Protein AF-A0A1L9Q2R3-F1 (afdb_monomer)

Organism: NCBI:txid1036611

Structure (mmCIF, N/CA/C/O backbone):
data_AF-A0A1L9Q2R3-F1
#
_entry.id   AF-A0A1L9Q2R3-F1
#
loop_
_atom_site.group_PDB
_atom_site.id
_atom_site.type_symbol
_atom_site.label_atom_id
_atom_site.label_alt_id
_atom_site.label_comp_id
_atom_site.label_asym_id
_atom_site.label_entity_id
_atom_site.label_seq_id
_atom_site.pdbx_PDB_ins_code
_atom_site.Cartn_x
_atom_site.Cartn_y
_atom_site.Cartn_z
_atom_site.occupancy
_atom_site.B_iso_or_equiv
_atom_site.auth_seq_id
_atom_site.auth_comp_id
_atom_site.auth_asym_id
_atom_site.auth_atom_id
_atom_site.pdbx_PDB_model_num
ATOM 1 N N . MET A 1 1 ? -11.123 -6.795 18.465 1.00 95.88 1 MET A N 1
ATOM 2 C CA . MET A 1 1 ? -9.908 -6.881 17.638 1.00 95.88 1 MET A CA 1
ATOM 3 C C . MET A 1 1 ? -8.914 -7.812 18.303 1.00 95.88 1 MET A C 1
ATOM 5 O O . MET A 1 1 ? -8.680 -7.661 19.497 1.00 95.88 1 MET A O 1
ATOM 9 N N . THR A 1 2 ? -8.368 -8.765 17.556 1.00 97.75 2 THR A N 1
ATOM 10 C CA . THR A 1 2 ? -7.265 -9.641 17.975 1.00 97.75 2 THR A CA 1
ATOM 11 C C . THR A 1 2 ? -6.257 -9.785 16.834 1.00 97.75 2 THR A C 1
ATOM 13 O O . THR A 1 2 ? -6.562 -9.479 15.685 1.00 97.75 2 THR A O 1
ATOM 16 N N . GLY A 1 3 ? -5.048 -10.250 17.134 1.00 98.06 3 GLY A N 1
ATOM 17 C CA . GLY A 1 3 ? -4.087 -10.613 16.096 1.00 98.06 3 GLY A CA 1
ATOM 18 C C . GLY A 1 3 ? -4.481 -11.915 15.400 1.00 98.06 3 GLY A C 1
ATOM 19 O O . GLY A 1 3 ? -4.927 -11.922 14.253 1.00 98.06 3 GLY A O 1
ATOM 20 N N . PHE A 1 4 ? -4.385 -13.022 16.140 1.00 98.50 4 PHE A N 1
ATOM 21 C CA . PHE A 1 4 ? -4.895 -14.327 15.721 1.00 98.50 4 PHE A CA 1
ATOM 22 C C . PHE A 1 4 ? -6.415 -14.434 15.885 1.00 98.50 4 PHE A C 1
ATOM 24 O O . PHE A 1 4 ? -7.041 -13.654 16.611 1.00 98.50 4 PHE A O 1
ATOM 31 N N . ARG A 1 5 ? -7.007 -15.433 15.222 1.00 97.00 5 ARG A N 1
ATOM 32 C CA . ARG A 1 5 ? -8.389 -15.853 15.481 1.00 97.00 5 ARG A CA 1
ATOM 33 C C . ARG A 1 5 ? -8.556 -16.243 16.950 1.00 97.00 5 ARG A C 1
ATOM 35 O O . ARG A 1 5 ? -7.601 -16.676 17.594 1.00 97.00 5 ARG A O 1
ATOM 42 N N . ARG A 1 6 ? -9.776 -16.113 17.477 1.00 95.44 6 ARG A N 1
ATOM 43 C CA . ARG A 1 6 ? -10.103 -16.514 18.858 1.00 95.44 6 ARG A CA 1
ATOM 44 C C . ARG A 1 6 ? -10.189 -18.028 19.050 1.00 95.44 6 ARG A C 1
ATOM 46 O O . ARG A 1 6 ? -10.348 -18.499 20.174 1.00 95.44 6 ARG A O 1
ATOM 53 N N . ASP A 1 7 ? -10.048 -18.782 17.970 1.00 95.69 7 ASP A N 1
ATOM 54 C CA . ASP A 1 7 ? -10.031 -20.230 17.927 1.00 95.69 7 ASP A CA 1
ATOM 55 C C . ASP A 1 7 ? -8.779 -20.771 17.210 1.00 95.69 7 ASP A C 1
ATOM 57 O O . ASP A 1 7 ? -7.902 -20.045 16.731 1.00 95.69 7 ASP A O 1
ATOM 61 N N . GLY A 1 8 ? -8.670 -22.097 17.176 1.00 95.25 8 GLY A N 1
ATOM 62 C CA . GLY A 1 8 ? -7.574 -22.779 16.504 1.00 95.25 8 GLY A CA 1
ATOM 63 C C . GLY A 1 8 ? -6.232 -22.695 17.236 1.00 95.25 8 GLY A C 1
ATOM 64 O O . GLY A 1 8 ? -6.120 -22.288 18.392 1.00 95.25 8 GLY A O 1
ATOM 65 N N . LYS A 1 9 ? -5.188 -23.148 16.536 1.00 97.06 9 LYS A N 1
ATOM 66 C CA . LYS A 1 9 ? -3.853 -23.419 17.093 1.00 97.06 9 LYS A CA 1
ATOM 67 C C . LYS A 1 9 ? -3.170 -22.196 17.718 1.00 97.06 9 LYS A C 1
ATOM 69 O O . LYS A 1 9 ? -2.394 -22.359 18.652 1.00 97.06 9 LYS A O 1
ATOM 74 N N . TYR A 1 10 ? -3.428 -21.002 17.188 1.00 97.69 10 TYR A N 1
ATOM 75 C CA . TYR A 1 10 ? -2.690 -19.781 17.532 1.00 97.69 10 TYR A CA 1
ATOM 76 C C . TYR A 1 10 ? -3.442 -18.851 18.501 1.00 97.69 10 TYR A C 1
ATOM 78 O O . TYR A 1 10 ? -2.920 -17.794 18.836 1.00 97.69 10 TYR A O 1
ATOM 86 N N . LYS A 1 11 ? -4.644 -19.224 18.966 1.00 97.62 11 LYS A N 1
ATOM 87 C CA . LYS A 1 11 ? -5.562 -18.315 19.683 1.00 97.62 11 LYS A CA 1
ATOM 88 C C . LYS A 1 11 ? -4.995 -17.656 20.946 1.00 97.62 11 LYS A C 1
ATOM 90 O O . LYS A 1 11 ? -5.317 -16.507 21.222 1.00 97.62 11 LYS A O 1
ATOM 95 N N . ASP A 1 12 ? -4.154 -18.375 21.692 1.00 97.62 12 ASP A N 1
ATOM 96 C CA . ASP A 1 12 ? -3.577 -17.904 22.962 1.00 97.62 12 ASP A CA 1
ATOM 97 C C . ASP A 1 12 ? -2.128 -17.410 22.793 1.00 97.62 12 ASP A C 1
ATOM 99 O O . ASP A 1 12 ? -1.447 -17.113 23.773 1.00 97.62 12 ASP A O 1
ATOM 103 N N . MET A 1 13 ? -1.618 -17.360 21.557 1.00 98.12 13 MET A N 1
ATOM 104 C CA . MET A 1 13 ? -0.248 -16.934 21.292 1.00 98.12 13 MET A CA 1
ATOM 105 C C . MET A 1 13 ? -0.147 -15.413 21.196 1.00 98.12 13 MET A C 1
ATOM 107 O O . MET A 1 13 ? -0.960 -14.753 20.551 1.00 98.12 13 MET A O 1
ATOM 111 N N . ALA A 1 14 ? 0.916 -14.867 21.783 1.00 98.12 14 ALA A N 1
ATOM 112 C CA . ALA A 1 14 ? 1.336 -13.501 21.507 1.00 98.12 14 ALA A CA 1
ATOM 113 C C . ALA A 1 14 ? 1.868 -13.375 20.069 1.00 98.12 14 ALA A C 1
ATOM 115 O O . ALA A 1 14 ? 2.364 -14.340 19.480 1.00 98.12 14 ALA A O 1
ATOM 116 N N . GLY A 1 15 ? 1.802 -12.166 19.521 1.00 97.56 15 GLY A N 1
ATOM 117 C CA . GLY A 1 15 ? 2.366 -11.844 18.219 1.00 97.56 15 GLY A CA 1
ATOM 118 C C . GLY A 1 15 ? 2.361 -10.346 17.947 1.00 97.56 15 GLY A C 1
ATOM 119 O O . GLY A 1 15 ? 1.840 -9.545 18.722 1.00 97.56 15 GLY A O 1
ATOM 120 N N . HIS A 1 16 ? 2.929 -9.990 16.808 1.00 98.56 16 HIS A N 1
ATOM 121 C CA . HIS A 1 16 ? 2.809 -8.681 16.180 1.00 98.56 16 HIS A CA 1
ATOM 122 C C . HIS A 1 16 ? 2.400 -8.862 14.720 1.00 98.56 16 HIS A C 1
ATOM 124 O O . HIS A 1 16 ? 2.325 -9.999 14.247 1.00 98.56 16 HIS A O 1
ATOM 130 N N . ASP A 1 17 ? 2.175 -7.749 14.015 1.00 98.50 17 ASP A N 1
ATOM 131 C CA . ASP A 1 17 ? 1.815 -7.693 12.594 1.00 98.50 17 ASP A CA 1
ATOM 132 C C . ASP A 1 17 ? 2.426 -8.836 11.769 1.00 98.50 17 ASP A C 1
ATOM 134 O O . ASP A 1 17 ? 1.700 -9.684 11.243 1.00 98.50 17 ASP A O 1
ATOM 138 N N . ILE A 1 18 ? 3.763 -8.935 11.776 1.00 98.62 18 ILE A N 1
ATOM 139 C CA . ILE A 1 18 ? 4.527 -9.912 10.993 1.00 98.62 18 ILE A CA 1
ATOM 140 C C . ILE A 1 18 ? 4.097 -11.366 11.245 1.00 98.62 18 ILE A C 1
ATOM 142 O O . ILE A 1 18 ? 4.087 -12.177 10.320 1.00 98.62 18 ILE A O 1
ATOM 146 N N . ASN A 1 19 ? 3.709 -11.717 12.476 1.00 98.62 19 ASN A N 1
ATOM 147 C CA . ASN A 1 19 ? 3.248 -13.062 12.820 1.00 98.62 19 ASN A CA 1
ATOM 148 C C . ASN A 1 19 ? 1.843 -13.329 12.267 1.00 98.62 19 ASN A C 1
ATOM 150 O O . ASN A 1 19 ? 1.563 -14.433 11.796 1.00 98.62 19 ASN A O 1
ATOM 154 N N . TYR A 1 20 ? 0.969 -12.326 12.297 1.00 98.56 20 TYR A N 1
ATOM 155 C CA . TYR A 1 20 ? -0.403 -12.444 11.809 1.00 98.56 20 TYR A CA 1
ATOM 156 C C . TYR A 1 20 ? -0.429 -12.541 10.283 1.00 98.56 20 TYR A C 1
ATOM 158 O O . TYR A 1 20 ? -1.059 -13.448 9.733 1.00 98.56 20 TYR A O 1
ATOM 166 N N . ILE A 1 21 ? 0.339 -11.690 9.591 1.00 98.56 21 ILE A N 1
ATOM 167 C CA . ILE A 1 21 ? 0.452 -11.761 8.130 1.00 98.56 21 ILE A CA 1
ATOM 168 C C . ILE A 1 21 ? 1.204 -13.017 7.669 1.00 98.56 21 ILE A C 1
ATOM 170 O O . ILE A 1 21 ? 0.910 -13.530 6.588 1.00 98.56 21 ILE A O 1
ATOM 174 N N . ALA A 1 22 ? 2.096 -13.583 8.492 1.00 98.38 22 ALA A N 1
ATOM 175 C CA . ALA A 1 22 ? 2.687 -14.896 8.232 1.00 98.38 22 ALA A CA 1
ATOM 176 C C . ALA A 1 22 ? 1.629 -16.006 8.243 1.00 98.38 22 ALA A C 1
ATOM 178 O O . ALA A 1 22 ? 1.538 -16.773 7.286 1.00 98.38 22 ALA A O 1
ATOM 179 N N . VAL A 1 23 ? 0.787 -16.065 9.281 1.00 98.12 23 VAL A N 1
ATOM 180 C CA . VAL A 1 23 ? -0.269 -17.089 9.394 1.00 98.12 23 VAL A CA 1
ATOM 181 C C . VAL A 1 23 ? -1.378 -16.898 8.355 1.00 98.12 23 VAL A C 1
ATOM 183 O O . VAL A 1 23 ? -1.961 -17.878 7.900 1.00 98.12 23 VAL A O 1
ATOM 186 N N . SER A 1 24 ? -1.634 -15.666 7.911 1.00 98.06 24 SER A N 1
ATOM 187 C CA . SER A 1 24 ? -2.591 -15.391 6.827 1.00 98.06 24 SER A CA 1
ATOM 188 C C . SER A 1 24 ? -2.142 -15.898 5.444 1.00 98.06 24 SER A C 1
ATOM 190 O O . SER A 1 24 ? -2.952 -15.970 4.517 1.00 98.06 24 SER A O 1
ATOM 192 N N . GLY A 1 25 ? -0.851 -16.223 5.295 1.00 97.19 25 GLY A N 1
ATOM 193 C CA . GLY A 1 25 ? -0.201 -16.563 4.029 1.00 97.19 25 GLY A CA 1
ATOM 194 C C . GLY A 1 25 ? 0.343 -15.356 3.259 1.00 97.19 25 GLY A C 1
ATOM 195 O O . GLY A 1 25 ? 1.194 -15.544 2.391 1.00 97.19 25 GLY A O 1
ATOM 196 N N . VAL A 1 26 ? -0.062 -14.128 3.601 1.00 98.12 26 VAL A N 1
ATOM 197 C CA . VAL A 1 26 ? 0.335 -12.908 2.876 1.00 98.12 26 VAL A CA 1
ATOM 198 C C . VAL A 1 26 ? 1.845 -12.701 2.881 1.00 98.12 26 VAL A C 1
ATOM 200 O O . VAL A 1 26 ? 2.418 -12.431 1.831 1.00 98.12 26 VAL A O 1
ATOM 203 N N . LEU A 1 27 ? 2.516 -12.893 4.024 1.00 98.31 27 LEU A N 1
ATOM 204 C CA . LEU A 1 27 ? 3.960 -12.643 4.114 1.00 98.31 27 LEU A CA 1
ATOM 205 C C . LEU A 1 27 ? 4.757 -13.466 3.092 1.00 98.31 27 LEU A C 1
ATOM 207 O O . LEU A 1 27 ? 5.717 -12.963 2.522 1.00 98.31 27 LEU A O 1
ATOM 211 N N . SER A 1 28 ? 4.341 -14.706 2.809 1.00 96.88 28 SER A N 1
ATOM 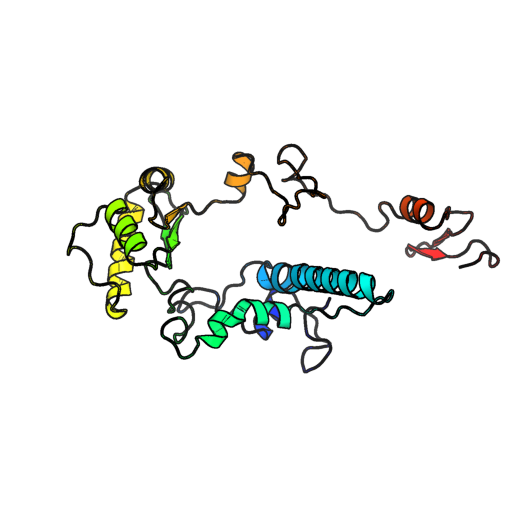212 C CA . SER A 1 28 ? 5.040 -15.576 1.854 1.00 96.88 28 SER A CA 1
ATOM 213 C C . SER A 1 28 ? 5.095 -15.023 0.424 1.00 96.88 28 SER A C 1
ATOM 215 O O . SER A 1 28 ? 5.997 -15.400 -0.329 1.00 96.88 28 SER A O 1
ATOM 217 N N . MET A 1 29 ? 4.180 -14.112 0.077 1.00 96.06 29 MET A N 1
ATOM 218 C CA . MET A 1 29 ? 4.050 -13.498 -1.247 1.00 96.06 29 MET A CA 1
ATOM 219 C C . MET A 1 29 ? 4.901 -12.231 -1.406 1.00 96.06 29 MET A C 1
ATOM 221 O O . MET A 1 29 ? 5.070 -11.757 -2.523 1.00 96.06 29 MET A O 1
ATOM 225 N N . LEU A 1 30 ? 5.435 -11.671 -0.317 1.00 97.31 30 LEU A N 1
ATOM 226 C CA . LEU A 1 30 ? 6.070 -10.352 -0.317 1.00 97.31 30 LEU A CA 1
ATOM 227 C C . LEU A 1 30 ? 7.595 -10.447 -0.321 1.00 97.31 30 LEU A C 1
ATOM 229 O O . LEU A 1 30 ? 8.179 -11.126 0.525 1.00 97.31 30 LEU A O 1
ATOM 233 N N . GLY A 1 31 ? 8.243 -9.738 -1.247 1.00 96.81 31 GLY A N 1
ATOM 234 C CA . GLY A 1 31 ? 9.704 -9.678 -1.392 1.00 96.81 31 GLY A CA 1
ATOM 235 C C . GLY A 1 31 ? 10.203 -10.185 -2.749 1.00 96.81 31 GLY A C 1
ATOM 236 O O . GLY A 1 31 ? 9.432 -10.700 -3.556 1.00 96.81 31 GLY A O 1
ATOM 237 N N . ARG A 1 32 ? 11.509 -10.038 -3.001 1.00 97.38 32 ARG A N 1
ATOM 238 C CA . ARG A 1 32 ? 12.144 -10.439 -4.265 1.00 97.38 32 ARG A CA 1
ATOM 239 C C . ARG A 1 32 ? 12.313 -11.958 -4.373 1.00 97.38 32 ARG A C 1
ATOM 241 O O . ARG A 1 32 ? 12.356 -12.680 -3.371 1.00 97.38 32 ARG A O 1
ATOM 248 N N . ALA A 1 33 ? 12.428 -12.440 -5.610 1.00 96.44 33 ALA A N 1
ATOM 249 C CA . ALA A 1 33 ? 12.762 -13.831 -5.891 1.00 96.44 33 ALA A CA 1
ATOM 250 C C . ALA A 1 33 ? 14.152 -14.173 -5.331 1.00 96.44 33 ALA A C 1
ATOM 252 O O . ALA A 1 33 ? 15.081 -13.376 -5.419 1.00 96.44 33 ALA A O 1
ATOM 253 N N . GLY A 1 34 ? 14.294 -15.360 -4.737 1.00 95.81 34 GLY A N 1
ATOM 254 C CA . GLY A 1 34 ? 15.556 -15.816 -4.136 1.00 95.81 34 GLY A CA 1
ATOM 255 C C . GLY A 1 34 ? 15.898 -15.201 -2.770 1.00 95.81 34 GLY A C 1
ATOM 256 O O . GLY A 1 34 ? 16.784 -15.711 -2.090 1.00 95.81 34 GLY A O 1
ATOM 257 N N . GLU A 1 35 ? 15.177 -14.173 -2.320 1.00 96.81 35 GLU A N 1
ATOM 258 C CA . GLU A 1 35 ? 15.354 -13.565 -0.997 1.00 96.81 35 GLU A CA 1
ATOM 259 C C . GLU A 1 35 ? 14.347 -14.105 0.027 1.00 96.81 35 GLU A C 1
ATOM 261 O O . GLU A 1 35 ? 13.376 -14.778 -0.322 1.00 96.81 35 GLU A O 1
ATOM 266 N N . ARG A 1 36 ? 14.546 -13.809 1.317 1.00 97.44 36 ARG A N 1
ATOM 267 C CA . ARG A 1 36 ? 13.556 -14.116 2.367 1.00 97.44 36 ARG A CA 1
ATOM 268 C C . ARG A 1 36 ? 12.284 -13.260 2.204 1.00 97.44 36 ARG A C 1
ATOM 270 O O . ARG A 1 36 ? 12.381 -12.155 1.674 1.00 97.44 36 ARG A O 1
ATOM 277 N N . PRO A 1 37 ? 11.116 -13.709 2.706 1.00 97.88 37 PRO A N 1
ATOM 278 C CA . PRO A 1 37 ? 9.927 -12.864 2.786 1.00 97.88 37 PRO A CA 1
ATOM 279 C C . PRO A 1 37 ? 10.199 -11.506 3.448 1.00 97.88 37 PRO A C 1
ATOM 281 O O . PRO A 1 37 ? 10.914 -11.438 4.453 1.00 97.88 37 PRO A O 1
ATOM 284 N N . HIS A 1 38 ? 9.618 -10.440 2.900 1.00 96.50 38 HIS A N 1
ATOM 285 C CA . HIS A 1 38 ? 9.811 -9.065 3.355 1.00 96.50 38 HIS A CA 1
ATOM 286 C C . HIS A 1 38 ? 8.525 -8.511 3.979 1.00 96.50 38 HIS A C 1
ATOM 288 O O . HIS A 1 38 ? 7.476 -8.492 3.339 1.00 96.50 38 HIS A O 1
ATOM 294 N N . ALA A 1 39 ? 8.604 -8.056 5.230 1.00 97.00 39 ALA A N 1
ATOM 295 C CA . ALA A 1 39 ? 7.462 -7.471 5.924 1.00 97.00 39 ALA A CA 1
ATOM 296 C C . ALA A 1 39 ? 7.235 -6.014 5.465 1.00 97.00 39 ALA A C 1
ATOM 298 O O . ALA A 1 39 ? 8.178 -5.223 5.514 1.00 97.00 39 ALA A O 1
ATOM 299 N N . PRO A 1 40 ? 6.013 -5.628 5.056 1.00 96.25 40 PRO A N 1
ATOM 300 C CA . PRO A 1 40 ? 5.704 -4.297 4.527 1.00 96.25 40 PRO A CA 1
ATOM 301 C C . PRO A 1 40 ? 5.422 -3.295 5.663 1.00 96.25 40 PRO A C 1
ATOM 303 O O . PRO A 1 40 ? 4.338 -2.712 5.754 1.00 96.25 40 PRO A O 1
ATOM 306 N N . GLY A 1 41 ? 6.379 -3.151 6.585 1.00 97.06 41 GLY A N 1
ATOM 307 C CA . GLY A 1 41 ? 6.127 -2.512 7.877 1.00 97.06 41 GLY A CA 1
ATOM 308 C C . GLY A 1 41 ? 5.005 -3.238 8.625 1.00 97.06 41 GLY A C 1
ATOM 309 O O . GLY A 1 41 ? 4.936 -4.465 8.575 1.00 97.06 41 GLY A O 1
ATOM 310 N N . ASN A 1 42 ? 4.118 -2.483 9.274 1.00 97.75 42 ASN A N 1
ATOM 311 C CA . ASN A 1 42 ? 2.893 -2.999 9.890 1.00 97.75 42 ASN A CA 1
ATOM 312 C C . ASN A 1 42 ? 1.609 -2.555 9.157 1.00 97.75 42 ASN A C 1
ATOM 314 O O . ASN A 1 42 ? 0.534 -2.424 9.740 1.00 97.75 42 ASN A O 1
ATOM 318 N N . ILE A 1 43 ? 1.723 -2.262 7.857 1.00 98.06 43 ILE A N 1
ATOM 319 C CA . ILE A 1 43 ? 0.629 -1.690 7.059 1.00 98.06 43 ILE A CA 1
ATOM 320 C C . ILE A 1 43 ? -0.466 -2.725 6.782 1.00 98.06 43 ILE A C 1
ATOM 322 O O . ILE A 1 43 ? -1.652 -2.393 6.789 1.00 98.06 43 ILE A O 1
ATOM 326 N N . ILE A 1 44 ? -0.089 -3.985 6.551 1.00 98.12 44 ILE A N 1
ATOM 327 C CA . ILE A 1 44 ? -1.047 -5.022 6.158 1.00 98.12 44 ILE A CA 1
ATOM 328 C C . ILE A 1 44 ? -1.800 -5.591 7.356 1.00 98.12 44 ILE A C 1
ATOM 330 O O . ILE A 1 44 ? -3.016 -5.706 7.274 1.00 98.12 44 ILE A O 1
ATOM 334 N N . GLY A 1 45 ? -1.125 -5.969 8.440 1.00 98.19 45 GLY A N 1
ATOM 335 C CA . GLY A 1 45 ? -1.766 -6.615 9.582 1.00 98.19 45 GLY A CA 1
ATOM 336 C C . GLY A 1 45 ? -2.448 -5.605 10.495 1.00 98.19 45 GLY A C 1
ATOM 337 O O . GLY A 1 45 ? -3.670 -5.632 10.621 1.00 98.19 45 GLY A O 1
ATOM 338 N N . ASP A 1 46 ? -1.682 -4.703 11.111 1.00 98.50 46 ASP A N 1
ATOM 339 C CA . ASP A 1 46 ? -2.196 -3.780 12.129 1.00 98.50 46 ASP A CA 1
ATOM 340 C C . ASP A 1 46 ? -3.245 -2.822 11.546 1.00 98.50 46 ASP A C 1
ATOM 342 O O . ASP A 1 46 ? -4.301 -2.606 12.150 1.00 98.50 46 ASP A O 1
ATOM 346 N N . PHE A 1 47 ? -2.987 -2.280 10.350 1.00 98.06 47 PHE A N 1
ATOM 347 C CA . PHE A 1 47 ? -3.844 -1.267 9.735 1.00 98.06 47 PHE A CA 1
ATOM 348 C C . PHE A 1 47 ? -4.872 -1.853 8.760 1.00 98.06 47 PHE A C 1
ATOM 350 O O . PHE A 1 47 ? -6.065 -1.837 9.068 1.00 98.06 47 PHE A O 1
ATOM 357 N N . ALA A 1 48 ? -4.457 -2.364 7.598 1.00 97.94 48 ALA A N 1
ATOM 358 C CA . ALA A 1 48 ? -5.393 -2.735 6.532 1.00 97.94 48 ALA A CA 1
ATOM 359 C C . ALA A 1 48 ? -6.261 -3.957 6.891 1.00 97.94 48 ALA A C 1
ATOM 361 O O . ALA A 1 48 ? -7.482 -3.911 6.772 1.00 97.94 48 ALA A O 1
ATOM 362 N N . GLY A 1 49 ? -5.647 -5.042 7.357 1.00 97.88 49 GLY A N 1
ATOM 363 C CA . GLY A 1 49 ? -6.311 -6.284 7.758 1.00 97.88 49 GLY A CA 1
ATOM 364 C C . GLY A 1 49 ? -6.854 -6.257 9.190 1.00 97.88 49 GLY A C 1
ATOM 365 O O . GLY A 1 49 ? -7.687 -7.082 9.552 1.00 97.88 49 GLY A O 1
ATOM 366 N N . GLY A 1 50 ? -6.404 -5.314 10.013 1.00 98.12 50 GLY A N 1
ATOM 367 C CA . GLY A 1 50 ? -6.808 -5.152 11.405 1.00 98.12 50 GLY A CA 1
ATOM 368 C C . GLY A 1 50 ? -7.737 -3.960 11.579 1.00 98.12 50 GLY A C 1
ATOM 369 O O . GLY A 1 50 ? -8.962 -4.097 11.548 1.00 98.12 50 GLY A O 1
ATOM 370 N N . GLY A 1 51 ? -7.154 -2.783 11.800 1.00 97.88 51 GLY A N 1
ATOM 371 C CA . GLY A 1 51 ? -7.868 -1.545 12.114 1.00 97.88 51 GLY A CA 1
ATOM 372 C C . GLY A 1 51 ? -9.004 -1.215 11.142 1.00 97.88 51 GLY A C 1
ATOM 373 O O . GLY A 1 51 ? -10.133 -0.997 11.586 1.00 97.88 51 GLY A O 1
ATOM 374 N N . ALA A 1 52 ? -8.745 -1.246 9.832 1.00 97.56 52 ALA A N 1
ATOM 375 C CA . ALA A 1 52 ? -9.745 -0.930 8.811 1.00 97.56 52 ALA A CA 1
ATOM 376 C C . ALA A 1 52 ? -10.881 -1.967 8.761 1.00 97.56 52 ALA A C 1
ATOM 378 O O . ALA A 1 52 ? -12.050 -1.592 8.668 1.00 97.56 52 ALA A O 1
ATOM 379 N N . VAL A 1 53 ? -10.572 -3.259 8.922 1.00 97.81 53 VAL A N 1
ATOM 380 C CA . VAL A 1 53 ? -11.587 -4.326 9.013 1.00 97.81 53 VAL A CA 1
ATOM 381 C C . VAL A 1 53 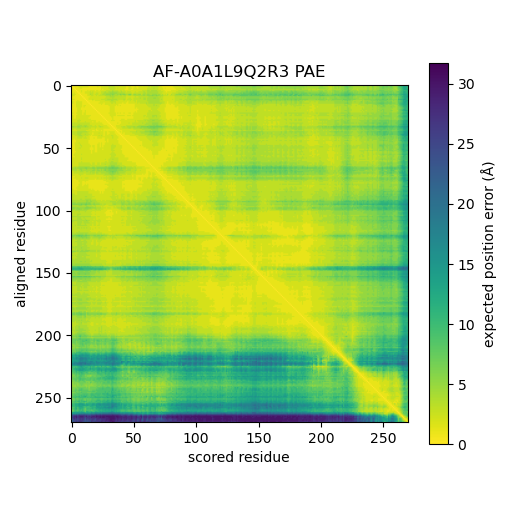? -12.440 -4.175 10.278 1.00 97.81 53 VAL A C 1
ATOM 383 O O . VAL A 1 53 ? -13.660 -4.327 10.224 1.00 97.81 53 VAL A O 1
ATOM 386 N N . CYS A 1 54 ? -11.834 -3.815 11.416 1.00 98.31 54 CYS A N 1
ATOM 387 C CA . CYS A 1 54 ? -12.573 -3.503 12.646 1.00 98.31 54 CYS A CA 1
ATOM 388 C C . CYS A 1 54 ? -13.533 -2.337 12.437 1.00 98.31 54 CYS A C 1
ATOM 390 O O . CYS A 1 54 ? -14.703 -2.414 12.807 1.00 98.31 54 CYS A O 1
ATOM 392 N N . PHE A 1 55 ? -13.020 -1.259 11.840 1.00 97.25 55 PHE A N 1
ATOM 393 C CA . PHE A 1 55 ? -13.783 -0.060 11.540 1.00 97.25 55 PHE A CA 1
ATOM 394 C C . PHE A 1 55 ? -14.975 -0.388 10.638 1.00 97.25 55 PHE A C 1
ATOM 396 O O . PHE A 1 55 ? -16.105 -0.045 10.980 1.00 97.25 55 PHE A O 1
ATOM 403 N N . GLN A 1 56 ? -14.760 -1.150 9.563 1.00 97.56 56 GLN A N 1
ATOM 404 C CA . GLN A 1 56 ? -15.835 -1.642 8.704 1.00 97.56 56 GLN A CA 1
ATOM 405 C C . GLN A 1 56 ? -16.868 -2.460 9.496 1.00 97.56 56 GLN A C 1
ATOM 407 O O . GLN A 1 56 ? -18.068 -2.227 9.361 1.00 97.56 56 GLN A O 1
ATOM 412 N N . GLY A 1 57 ? -16.431 -3.374 10.367 1.00 98.12 57 GLY A N 1
ATOM 413 C CA . GLY A 1 57 ? -17.328 -4.147 11.228 1.00 98.12 57 GLY A CA 1
ATOM 414 C C . GLY A 1 57 ? -18.169 -3.275 12.171 1.00 98.12 57 GLY A C 1
ATOM 415 O O . GLY A 1 57 ? -19.363 -3.527 12.346 1.00 98.12 57 GLY A O 1
ATOM 416 N N . ILE A 1 58 ? -17.583 -2.211 12.730 1.00 98.44 58 ILE A N 1
ATOM 417 C CA . ILE A 1 58 ? -18.296 -1.224 13.555 1.00 98.44 58 ILE A CA 1
ATOM 418 C C . ILE A 1 58 ? -19.343 -0.480 12.721 1.00 98.44 58 ILE A C 1
ATOM 420 O O . ILE A 1 58 ? -20.486 -0.370 13.162 1.00 98.44 58 ILE A O 1
ATOM 424 N N . LEU A 1 59 ? -19.003 -0.020 11.512 1.00 97.19 59 LEU A N 1
ATOM 425 C CA . LEU A 1 59 ? -19.965 0.630 10.613 1.00 97.19 59 LEU A CA 1
ATOM 426 C C . LEU A 1 59 ? -21.148 -0.291 10.285 1.00 97.19 59 LEU A C 1
ATOM 428 O O . LEU A 1 59 ? -22.302 0.128 10.376 1.00 97.19 59 LEU A O 1
ATOM 432 N N . LEU A 1 60 ? -20.878 -1.563 9.977 1.00 98.12 60 LEU A N 1
ATOM 433 C CA . LEU A 1 60 ? -21.918 -2.564 9.722 1.00 98.12 60 LEU A CA 1
ATOM 434 C C . LEU A 1 60 ? -22.803 -2.799 10.957 1.00 98.12 60 LEU A C 1
ATOM 436 O O . LEU A 1 60 ? -24.024 -2.914 10.835 1.00 98.12 60 LEU A O 1
ATOM 440 N N . ALA A 1 61 ? -22.221 -2.824 12.159 1.00 98.50 61 ALA A N 1
ATOM 441 C CA . ALA A 1 61 ? -22.980 -2.937 13.401 1.00 98.50 61 ALA A CA 1
ATOM 442 C C . ALA A 1 61 ? -23.845 -1.700 13.682 1.00 98.50 61 ALA A C 1
ATOM 444 O O . ALA A 1 61 ? -24.982 -1.847 14.128 1.00 98.50 61 ALA A O 1
ATOM 445 N N . LEU A 1 62 ? -23.354 -0.495 13.382 1.00 98.31 62 LEU A N 1
ATOM 446 C CA . LEU A 1 62 ? -24.134 0.740 13.493 1.00 98.31 62 LEU A CA 1
ATOM 447 C C . LEU A 1 62 ? -25.308 0.759 12.506 1.00 98.31 62 LEU A C 1
ATOM 449 O O . LEU A 1 62 ? -26.417 1.124 12.898 1.00 98.31 62 LEU A O 1
ATOM 453 N N . LEU A 1 63 ? -25.093 0.305 11.268 1.00 98.06 63 LEU A N 1
ATOM 454 C CA . LEU A 1 63 ? -26.152 0.171 10.267 1.00 98.06 63 LEU A CA 1
ATOM 455 C C . LEU A 1 63 ? -27.211 -0.857 10.696 1.00 98.06 63 LEU A C 1
ATOM 457 O O . LEU A 1 63 ? -28.407 -0.586 10.624 1.00 98.06 63 LEU A O 1
ATOM 461 N N . SER A 1 64 ? -26.785 -2.015 11.208 1.00 98.38 64 SER A N 1
ATOM 462 C CA . SER A 1 64 ? -27.696 -3.020 11.773 1.00 98.38 64 SER A CA 1
ATOM 463 C C . SER A 1 64 ? -28.502 -2.457 12.950 1.00 98.38 64 SER A C 1
ATOM 465 O O . SER A 1 64 ? -29.722 -2.635 13.028 1.00 98.38 64 SER A O 1
ATOM 467 N N . ARG A 1 65 ? -27.849 -1.704 13.843 1.00 98.50 65 ARG A N 1
ATOM 468 C CA . ARG A 1 65 ? -28.495 -1.054 14.990 1.00 98.50 65 ARG A CA 1
ATOM 469 C C . ARG A 1 65 ? -29.564 -0.049 14.566 1.00 98.50 65 ARG A C 1
ATOM 471 O O . ARG A 1 65 ? -30.562 0.062 15.267 1.00 98.50 65 ARG A O 1
ATOM 478 N N . ALA A 1 66 ? -29.394 0.654 13.443 1.00 98.00 66 ALA A N 1
ATOM 479 C CA . ALA A 1 66 ? -30.391 1.612 12.953 1.00 98.00 66 ALA A CA 1
ATOM 480 C C . ALA A 1 66 ? -31.758 0.958 12.678 1.00 98.00 66 ALA A C 1
ATOM 482 O O . ALA A 1 66 ? -32.789 1.590 12.879 1.00 98.00 66 ALA A O 1
ATOM 483 N N . ASN A 1 67 ? -31.764 -0.321 12.291 1.00 97.25 67 ASN A N 1
ATOM 484 C CA . ASN A 1 67 ? -32.990 -1.083 12.045 1.00 97.25 67 ASN A CA 1
ATOM 485 C C . ASN A 1 67 ? -33.449 -1.885 13.270 1.00 97.25 67 ASN A C 1
ATOM 487 O O . ASN A 1 67 ? -34.642 -2.039 13.509 1.00 97.25 67 ASN A O 1
ATOM 491 N N . THR A 1 68 ? -32.506 -2.433 14.038 1.00 98.12 68 THR A N 1
ATOM 492 C CA . THR A 1 68 ? -32.811 -3.393 15.114 1.00 98.12 68 THR A CA 1
ATOM 493 C C . THR A 1 68 ? -32.892 -2.765 16.505 1.00 98.12 68 THR A C 1
ATOM 495 O O . THR A 1 68 ? -33.405 -3.392 17.432 1.00 98.12 68 THR A O 1
ATOM 498 N N . GLY A 1 69 ? -32.330 -1.568 16.691 1.00 98.06 69 GLY A N 1
ATOM 499 C CA . GLY A 1 69 ? -32.151 -0.923 17.993 1.00 98.06 69 GLY A CA 1
ATOM 500 C C . GLY A 1 69 ? -31.125 -1.602 18.910 1.00 98.06 69 GLY A C 1
ATOM 501 O O . GLY A 1 69 ? -30.953 -1.168 20.047 1.00 98.06 69 GLY A O 1
ATOM 502 N N . ARG A 1 70 ? -30.435 -2.661 18.459 1.00 98.25 70 ARG A N 1
ATOM 503 C CA . ARG A 1 70 ? -29.519 -3.462 19.289 1.00 98.25 70 ARG A CA 1
ATOM 504 C C . ARG A 1 70 ? -28.084 -3.397 18.777 1.00 98.25 70 ARG A C 1
ATOM 506 O O . ARG A 1 70 ? -27.838 -3.351 17.576 1.00 98.25 70 ARG A O 1
ATOM 513 N N . GLY A 1 71 ? -27.135 -3.390 19.711 1.00 97.56 71 GLY A N 1
ATOM 514 C CA . GLY A 1 71 ? -25.722 -3.607 19.403 1.00 97.56 71 GLY A CA 1
ATOM 515 C C . GLY A 1 71 ? -25.407 -5.088 19.174 1.00 97.56 71 GLY A C 1
ATOM 516 O O . GLY A 1 71 ? -26.241 -5.959 19.418 1.00 97.56 71 GLY A O 1
ATOM 517 N N . GLN A 1 72 ? -24.178 -5.366 18.743 1.00 97.88 72 GLN A N 1
ATOM 518 C CA . GLN A 1 72 ? -23.645 -6.720 18.586 1.00 97.88 72 GLN A CA 1
ATOM 519 C C . GLN A 1 72 ? -22.129 -6.733 18.803 1.00 97.88 72 GLN A C 1
ATOM 521 O O . GLN A 1 72 ? -21.482 -5.684 18.783 1.00 97.88 72 GLN A O 1
ATOM 526 N N . VAL A 1 73 ? -21.562 -7.923 19.006 1.00 97.75 73 VAL A N 1
ATOM 527 C CA . VAL A 1 73 ? -20.109 -8.102 19.100 1.00 97.75 73 VAL A CA 1
ATOM 528 C C . VAL A 1 73 ? -19.511 -8.067 17.695 1.00 97.75 73 VAL A C 1
ATOM 530 O O . VAL A 1 73 ? -19.892 -8.860 16.839 1.00 97.75 73 VAL A O 1
ATOM 533 N N . VAL A 1 74 ? -18.557 -7.163 17.470 1.00 97.75 74 VAL A N 1
ATOM 534 C CA . VAL A 1 74 ? -17.743 -7.130 16.249 1.00 97.75 74 VAL A CA 1
ATOM 535 C C . VAL A 1 74 ? -16.470 -7.930 16.497 1.00 97.75 74 VAL A C 1
ATOM 537 O O . VAL A 1 74 ? -15.573 -7.492 17.225 1.00 97.75 74 VAL A O 1
ATOM 540 N N . GLU A 1 75 ? -16.391 -9.112 15.894 1.00 96.38 75 GLU A N 1
ATOM 541 C CA . GLU A 1 75 ? -15.179 -9.924 15.896 1.00 96.38 75 GLU A CA 1
ATOM 542 C C . GLU A 1 75 ? -14.387 -9.687 14.610 1.00 96.38 75 GLU A C 1
ATOM 544 O O . GLU A 1 75 ? -14.816 -10.038 13.517 1.00 96.38 75 GLU A O 1
ATOM 549 N N . ALA A 1 76 ? -13.220 -9.067 14.757 1.00 97.56 76 ALA A N 1
ATOM 550 C CA . ALA A 1 76 ? -12.265 -8.835 13.683 1.00 97.56 76 ALA A CA 1
ATOM 551 C C . ALA A 1 76 ? -10.879 -9.267 14.164 1.00 97.56 76 ALA A C 1
ATOM 553 O O . ALA A 1 76 ? -10.523 -9.011 15.325 1.00 97.56 76 ALA A O 1
ATOM 554 N N . ASN A 1 77 ? -10.123 -9.914 13.275 1.00 98.31 77 ASN A N 1
ATOM 555 C CA . ASN A 1 77 ? -8.762 -10.356 13.535 1.00 98.31 77 ASN A CA 1
ATOM 556 C C . ASN A 1 77 ? -7.840 -10.102 12.335 1.00 98.31 77 ASN A C 1
ATOM 558 O O . ASN A 1 77 ? -8.277 -10.155 11.184 1.00 98.31 77 ASN A O 1
ATOM 562 N N . MET A 1 78 ? -6.563 -9.844 12.621 1.00 98.62 78 MET A N 1
ATOM 563 C CA . MET A 1 78 ? -5.577 -9.445 11.611 1.00 98.62 78 MET A CA 1
ATOM 564 C C . MET A 1 78 ? -5.239 -10.576 10.632 1.00 98.62 78 MET A C 1
ATOM 566 O O . MET A 1 78 ? -4.922 -10.296 9.478 1.00 98.62 78 MET A O 1
ATOM 570 N N . VAL A 1 79 ? -5.336 -11.847 11.048 1.00 98.56 79 VAL A N 1
ATOM 571 C CA . VAL A 1 79 ? -5.112 -13.001 10.156 1.00 98.56 79 VAL A CA 1
ATOM 572 C C . VAL A 1 79 ? -6.154 -13.050 9.042 1.00 98.56 79 VAL A C 1
ATOM 574 O O . VAL A 1 79 ? -5.786 -13.121 7.871 1.00 98.56 79 VAL A O 1
ATOM 577 N N . ASP A 1 80 ? -7.441 -13.003 9.385 1.00 98.12 80 ASP A N 1
ATOM 578 C CA . ASP A 1 80 ? -8.529 -13.114 8.411 1.00 98.12 80 ASP A CA 1
ATOM 579 C C . ASP A 1 80 ? -8.657 -11.873 7.546 1.00 98.12 80 ASP A C 1
ATOM 581 O O . ASP A 1 80 ? -8.838 -11.996 6.335 1.00 98.12 80 ASP A O 1
ATOM 585 N N . GLY A 1 81 ? -8.500 -10.687 8.135 1.00 98.31 81 GLY A N 1
ATOM 586 C CA . GLY A 1 81 ? -8.501 -9.458 7.354 1.00 98.31 81 GLY A CA 1
ATOM 587 C C . GLY A 1 81 ? -7.351 -9.416 6.350 1.00 98.31 81 GLY A C 1
ATOM 588 O O . GLY A 1 81 ? -7.573 -9.116 5.181 1.00 98.31 81 GLY A O 1
ATOM 589 N N . SER A 1 82 ? -6.140 -9.820 6.749 1.00 98.50 82 SER A N 1
ATOM 590 C CA . SER A 1 82 ? -5.004 -9.907 5.816 1.00 98.50 82 SER A CA 1
ATOM 591 C C . SER A 1 82 ? -5.219 -10.988 4.752 1.00 98.50 82 SER A C 1
ATOM 593 O O . SER A 1 82 ? -4.962 -10.764 3.571 1.00 98.50 82 SER A O 1
ATOM 595 N N . ALA A 1 83 ? -5.743 -12.154 5.142 1.00 98.12 83 ALA A N 1
ATOM 596 C CA . ALA A 1 83 ? -6.070 -13.235 4.215 1.00 98.12 83 ALA A CA 1
ATOM 597 C C . ALA A 1 83 ? -7.113 -12.810 3.168 1.00 98.12 83 ALA A C 1
ATOM 599 O O . ALA A 1 83 ? -7.004 -13.211 2.008 1.00 98.12 83 ALA A O 1
ATOM 600 N N . TYR A 1 84 ? -8.095 -12.000 3.569 1.00 98.06 84 TYR A N 1
ATOM 601 C CA . TYR A 1 84 ? -9.092 -11.415 2.678 1.00 98.06 84 TYR A CA 1
ATOM 602 C C . TYR A 1 84 ? -8.458 -10.456 1.660 1.00 98.06 84 TYR A C 1
ATOM 604 O O . TYR A 1 84 ? -8.755 -10.557 0.471 1.00 98.06 84 TYR A O 1
ATOM 612 N N . LEU A 1 85 ? -7.525 -9.594 2.081 1.00 97.56 85 LEU A N 1
ATOM 613 C CA . LEU A 1 85 ? -6.813 -8.685 1.168 1.00 97.56 85 LEU A CA 1
ATOM 614 C C . LEU A 1 85 ? -6.020 -9.433 0.081 1.00 97.56 85 LEU A C 1
ATOM 616 O O . LEU A 1 85 ? -5.874 -8.932 -1.031 1.00 97.56 85 LEU A O 1
ATOM 620 N N . ALA A 1 86 ? -5.562 -10.657 0.362 1.00 96.94 86 ALA A N 1
ATOM 621 C CA . ALA A 1 86 ? -4.884 -11.520 -0.607 1.00 96.94 86 ALA A CA 1
ATOM 622 C C . ALA A 1 86 ? -5.813 -12.490 -1.361 1.00 96.94 86 ALA A C 1
ATOM 624 O O . ALA A 1 86 ? -5.337 -13.469 -1.945 1.00 96.94 86 ALA A O 1
ATOM 625 N N . ALA A 1 87 ? -7.127 -12.237 -1.392 1.00 97.38 87 ALA A N 1
ATOM 626 C CA . ALA A 1 87 ? -8.070 -13.079 -2.125 1.00 97.38 87 ALA A CA 1
ATOM 627 C C . ALA A 1 87 ? -7.736 -13.168 -3.624 1.00 97.38 87 ALA A C 1
ATOM 629 O O . ALA A 1 87 ? -7.747 -14.265 -4.175 1.00 97.38 87 ALA A O 1
ATOM 630 N N . MET A 1 88 ? -7.386 -12.053 -4.279 1.00 96.50 88 MET A N 1
ATOM 631 C CA . MET A 1 88 ? -7.073 -12.066 -5.714 1.00 96.50 88 MET A CA 1
ATOM 632 C C . MET A 1 88 ? -5.834 -12.930 -6.028 1.00 96.50 88 MET A C 1
ATOM 634 O O . MET A 1 88 ? -5.991 -13.868 -6.811 1.00 96.50 88 MET A O 1
ATOM 638 N N . PRO A 1 89 ? -4.657 -12.735 -5.394 1.00 95.25 89 PRO A N 1
ATOM 639 C CA . PRO A 1 89 ? -3.522 -13.650 -5.551 1.00 95.25 89 PRO A CA 1
ATOM 640 C C . PRO A 1 89 ? -3.884 -15.115 -5.293 1.00 95.25 89 PRO A C 1
ATOM 642 O O . PRO A 1 89 ? -3.571 -15.987 -6.098 1.00 95.25 89 PRO A O 1
ATOM 645 N N . ARG A 1 90 ? -4.615 -15.386 -4.202 1.00 95.25 90 ARG A N 1
ATOM 646 C CA . ARG A 1 90 ? -5.026 -16.743 -3.814 1.00 95.25 90 ARG A CA 1
ATOM 647 C C . ARG A 1 90 ? -5.882 -17.428 -4.880 1.00 95.25 90 ARG A C 1
ATOM 649 O O . ARG A 1 90 ? -5.697 -18.612 -5.132 1.00 95.25 90 ARG A O 1
ATOM 656 N N . LEU A 1 91 ? -6.818 -16.703 -5.488 1.00 96.50 91 LEU A N 1
ATOM 657 C CA . LEU A 1 91 ? -7.692 -17.239 -6.535 1.00 96.50 91 LEU A CA 1
ATOM 658 C C . LEU A 1 91 ? -6.969 -17.428 -7.879 1.00 96.50 91 LEU A C 1
ATOM 660 O O . LEU A 1 91 ? -7.495 -18.103 -8.756 1.00 96.50 91 LEU A O 1
ATOM 664 N N . ASN A 1 92 ? -5.767 -16.867 -8.035 1.00 96.75 92 ASN A N 1
ATOM 665 C CA . ASN A 1 92 ? -4.996 -16.886 -9.277 1.00 96.75 92 ASN A CA 1
ATOM 666 C C . ASN A 1 92 ? -3.745 -17.777 -9.222 1.00 96.75 92 ASN A C 1
ATOM 668 O O . ASN A 1 92 ? -2.942 -17.735 -10.156 1.00 96.75 92 ASN A O 1
ATOM 672 N N . LEU A 1 93 ? -3.600 -18.612 -8.185 1.00 94.50 93 LEU A N 1
ATOM 673 C CA . LEU A 1 93 ? -2.462 -19.531 -8.012 1.00 94.50 93 LEU A CA 1
ATOM 674 C C . LEU A 1 93 ? -2.312 -20.561 -9.146 1.00 94.50 93 LEU A C 1
ATOM 676 O O . LEU A 1 93 ? -1.227 -21.082 -9.351 1.00 94.50 93 LEU A O 1
ATOM 680 N N . GLU A 1 94 ? -3.368 -20.817 -9.917 1.00 94.44 94 GLU A N 1
ATOM 681 C CA . GLU A 1 94 ? -3.343 -21.735 -11.069 1.00 94.44 94 GLU A CA 1
ATOM 682 C C . GLU A 1 94 ? -3.346 -20.990 -12.417 1.00 94.44 94 GLU A C 1
ATOM 684 O O . GLU A 1 94 ? -3.618 -21.566 -13.469 1.00 94.44 94 GLU A O 1
ATOM 689 N N . THR A 1 95 ? -3.076 -19.683 -12.404 1.00 94.31 95 THR A N 1
ATOM 690 C CA . THR A 1 95 ? -3.078 -18.837 -13.605 1.00 94.31 95 THR A CA 1
ATOM 691 C C . THR A 1 95 ? -1.723 -18.154 -13.793 1.00 94.31 95 THR A C 1
ATOM 693 O O . THR A 1 95 ? -1.039 -17.882 -12.803 1.00 94.31 95 THR A O 1
ATOM 696 N N . PRO A 1 96 ? -1.350 -17.752 -15.024 1.00 87.19 96 PRO A N 1
ATOM 697 C CA . PRO A 1 96 ? -0.108 -17.012 -15.262 1.00 87.19 96 PRO A CA 1
ATOM 698 C C . PRO A 1 96 ? 0.049 -15.721 -14.439 1.00 87.19 96 PRO A C 1
ATOM 700 O O . PRO A 1 96 ? 1.166 -15.220 -14.316 1.00 87.19 96 PRO A O 1
ATOM 703 N N . LEU A 1 97 ? -1.045 -15.192 -13.875 1.00 91.81 97 LEU A N 1
ATOM 704 C CA . LEU A 1 97 ? -1.048 -14.011 -13.016 1.00 91.81 97 LEU A CA 1
ATOM 705 C C . LEU A 1 97 ? -0.326 -14.256 -11.681 1.00 91.81 97 LEU A C 1
ATOM 707 O O . LEU A 1 97 ? 0.368 -13.348 -11.224 1.00 91.81 97 LEU A O 1
ATOM 711 N N . TRP A 1 98 ? -0.464 -15.448 -11.077 1.00 95.44 98 TRP A N 1
ATOM 712 C CA . TRP A 1 98 ? 0.087 -15.747 -9.743 1.00 95.44 98 TRP A CA 1
ATOM 713 C C . TRP A 1 98 ? 0.534 -17.206 -9.501 1.00 95.44 98 TRP A C 1
ATOM 715 O O . TRP A 1 98 ? 0.651 -17.632 -8.355 1.00 95.44 98 TRP A O 1
ATOM 725 N N . SER A 1 99 ? 0.790 -17.995 -10.548 1.00 93.94 99 SER A N 1
ATOM 726 C CA . SER A 1 99 ? 1.186 -19.410 -10.413 1.00 93.94 99 SER A CA 1
ATOM 727 C C . SER A 1 99 ? 2.670 -19.666 -10.140 1.00 93.94 99 SER A C 1
ATOM 729 O O . SER A 1 99 ? 3.092 -20.813 -9.999 1.00 93.94 99 SER A O 1
ATOM 731 N N . GLY A 1 100 ? 3.495 -18.622 -10.134 1.00 94.06 100 GLY A N 1
ATOM 732 C CA . GLY A 1 100 ? 4.930 -18.711 -9.899 1.00 94.06 100 GLY A CA 1
ATOM 733 C C . GLY A 1 100 ? 5.310 -18.529 -8.426 1.00 94.06 100 GLY A C 1
ATOM 734 O O . GLY A 1 100 ? 4.531 -18.007 -7.623 1.00 94.06 100 GLY A O 1
ATOM 735 N N . PRO A 1 101 ? 6.543 -18.906 -8.046 1.00 95.06 101 PRO A N 1
ATOM 736 C CA . PRO A 1 101 ? 7.090 -18.554 -6.740 1.00 95.06 101 PRO A CA 1
ATOM 737 C C . PRO A 1 101 ? 7.155 -17.029 -6.545 1.00 95.06 101 PRO A C 1
ATOM 739 O O . PRO A 1 101 ? 7.139 -16.261 -7.508 1.00 95.06 101 PRO A O 1
ATOM 742 N N . ARG A 1 102 ? 7.273 -16.587 -5.287 1.00 96.69 102 ARG A N 1
ATOM 743 C CA . ARG A 1 102 ? 7.414 -15.167 -4.920 1.00 96.69 102 ARG A CA 1
ATOM 744 C C . ARG A 1 102 ? 8.443 -14.440 -5.796 1.00 96.69 102 ARG A C 1
ATOM 746 O O . ARG A 1 102 ? 9.562 -14.923 -5.971 1.00 96.69 102 ARG A O 1
ATOM 753 N N . GLY A 1 103 ? 8.073 -13.252 -6.259 1.00 96.81 103 GLY A N 1
ATOM 754 C CA . GLY A 1 103 ? 8.910 -12.349 -7.044 1.00 96.81 103 GLY A CA 1
ATOM 755 C C . GLY A 1 103 ? 9.064 -12.765 -8.506 1.00 96.81 103 GLY A C 1
ATOM 756 O O . GLY A 1 103 ? 9.979 -12.291 -9.174 1.00 96.81 103 GLY A O 1
ATOM 757 N N . THR A 1 104 ? 8.229 -13.686 -8.995 1.00 96.25 104 THR A N 1
ATOM 758 C CA . THR A 1 104 ? 8.260 -14.157 -10.391 1.00 96.25 104 THR A CA 1
ATOM 759 C C . THR A 1 104 ? 6.932 -13.961 -11.116 1.00 96.25 104 THR A C 1
ATOM 761 O O . THR A 1 104 ? 6.830 -14.262 -12.305 1.00 96.25 104 THR A O 1
ATOM 764 N N . ASN A 1 105 ? 5.921 -13.432 -10.430 1.00 96.62 105 ASN A N 1
ATOM 765 C CA . ASN A 1 105 ? 4.564 -13.254 -10.921 1.00 96.62 105 ASN A CA 1
ATOM 766 C C . ASN A 1 105 ? 4.369 -11.887 -11.582 1.00 96.62 105 ASN A C 1
ATOM 768 O O . ASN A 1 105 ? 5.257 -11.033 -11.626 1.00 96.62 105 ASN A O 1
ATOM 772 N N . MET A 1 106 ? 3.178 -11.683 -12.138 1.00 96.19 106 MET A N 1
ATOM 773 C CA . MET A 1 106 ? 2.866 -10.478 -12.902 1.00 96.19 106 MET A CA 1
ATOM 774 C C . MET A 1 106 ? 2.849 -9.209 -12.035 1.00 96.19 106 MET A C 1
ATOM 776 O O . MET A 1 106 ? 3.180 -8.142 -12.540 1.00 96.19 106 MET A O 1
ATOM 780 N N . LEU A 1 107 ? 2.487 -9.327 -10.751 1.00 96.12 107 LEU A N 1
ATOM 781 C CA . LEU A 1 107 ? 2.202 -8.196 -9.855 1.00 96.12 107 LEU A CA 1
ATOM 782 C C . LEU A 1 107 ? 3.012 -8.215 -8.542 1.00 96.12 107 LEU A C 1
ATOM 784 O O . LEU A 1 107 ? 2.685 -7.491 -7.607 1.00 96.12 107 LEU A O 1
ATOM 788 N N . ASP A 1 108 ? 4.056 -9.043 -8.445 1.00 96.25 108 ASP A N 1
ATOM 789 C CA . ASP A 1 108 ? 4.921 -9.149 -7.254 1.00 96.25 108 ASP A CA 1
ATOM 790 C C . ASP A 1 108 ? 6.383 -8.741 -7.527 1.00 96.25 108 ASP A C 1
ATOM 792 O O . ASP A 1 108 ? 7.292 -9.081 -6.768 1.00 96.25 108 ASP A O 1
ATOM 796 N N . GLY A 1 109 ? 6.610 -8.014 -8.626 1.00 95.81 109 GLY A N 1
ATOM 797 C CA . GLY A 1 109 ? 7.933 -7.590 -9.087 1.00 95.81 109 GLY A CA 1
ATOM 798 C C . GLY A 1 109 ? 8.604 -8.557 -10.065 1.00 95.81 109 GLY A C 1
ATOM 799 O O . GLY A 1 109 ? 9.713 -8.282 -10.517 1.00 95.81 109 GLY A O 1
ATOM 800 N N . GLY A 1 110 ? 7.961 -9.671 -10.437 1.00 96.44 110 GLY A N 1
ATOM 801 C CA . GLY A 1 110 ? 8.467 -10.555 -11.492 1.00 96.44 110 GLY A CA 1
ATOM 802 C C . GLY A 1 110 ? 8.430 -9.922 -12.887 1.00 96.44 110 GLY A C 1
ATOM 803 O O . GLY A 1 110 ? 9.373 -10.077 -13.669 1.00 96.44 110 GLY A O 1
ATOM 804 N N . SER A 1 111 ? 7.381 -9.153 -13.182 1.00 97.62 111 SER A N 1
ATOM 805 C CA . SER A 1 111 ? 7.209 -8.453 -14.458 1.00 97.62 111 SER A CA 1
ATOM 806 C C . SER A 1 111 ? 8.119 -7.231 -14.610 1.00 97.62 111 SER A C 1
ATOM 808 O O . SER A 1 111 ? 8.082 -6.348 -13.756 1.00 97.62 111 SER A O 1
ATOM 810 N N . PRO A 1 112 ? 8.842 -7.068 -15.734 1.00 98.38 112 PRO A N 1
ATOM 811 C CA . PRO A 1 112 ? 9.616 -5.853 -15.998 1.00 98.38 112 PRO A CA 1
ATOM 812 C C . PRO A 1 112 ? 8.761 -4.587 -16.140 1.00 98.38 112 PRO A C 1
ATOM 814 O O . PRO A 1 112 ? 9.264 -3.481 -15.992 1.00 98.38 112 PRO A O 1
ATOM 817 N N . PHE A 1 113 ? 7.478 -4.722 -16.458 1.00 98.38 113 PHE A N 1
ATOM 818 C CA . PHE A 1 113 ? 6.549 -3.600 -16.631 1.00 98.38 113 PHE A CA 1
ATOM 819 C C . PHE A 1 113 ? 5.545 -3.493 -15.471 1.00 98.38 113 PHE A C 1
ATOM 821 O O . PHE A 1 113 ? 4.516 -2.837 -15.604 1.00 98.38 113 PHE A O 1
ATOM 828 N N . TYR A 1 114 ? 5.860 -4.128 -14.339 1.00 98.50 114 TYR A N 1
ATOM 829 C CA . TYR A 1 114 ? 5.219 -3.921 -13.041 1.00 98.50 114 TYR A CA 1
ATOM 830 C C . TYR A 1 114 ? 6.288 -4.018 -11.938 1.00 98.50 114 TYR A C 1
ATOM 832 O O . TYR A 1 114 ? 6.420 -5.041 -11.264 1.00 98.50 114 TYR A O 1
ATOM 840 N N . ASP A 1 115 ? 7.138 -2.994 -11.836 1.00 98.62 115 ASP A N 1
ATOM 841 C CA . ASP A 1 115 ? 8.274 -2.971 -10.908 1.00 98.62 115 ASP A CA 1
ATOM 842 C C . ASP A 1 115 ? 8.820 -1.552 -10.680 1.00 98.62 115 ASP A C 1
ATOM 844 O O . ASP A 1 115 ? 8.336 -0.578 -11.254 1.00 98.62 115 ASP A O 1
ATOM 848 N N . THR A 1 116 ? 9.857 -1.434 -9.855 1.00 98.69 116 THR A N 1
ATOM 849 C CA . THR A 1 116 ? 10.642 -0.221 -9.657 1.00 98.69 116 THR A CA 1
ATOM 850 C C . THR A 1 116 ? 12.017 -0.315 -10.316 1.00 98.69 116 THR A C 1
ATOM 852 O O . THR A 1 116 ? 12.654 -1.368 -10.341 1.00 98.69 116 THR A O 1
ATOM 855 N N . TYR A 1 117 ? 12.491 0.820 -10.826 1.00 98.88 117 TYR A N 1
ATOM 856 C CA . TYR A 1 117 ? 13.797 0.971 -11.462 1.00 98.88 117 TYR A CA 1
ATOM 857 C C . TYR A 1 117 ? 14.557 2.128 -10.832 1.00 98.88 117 TYR A C 1
ATOM 859 O O . TYR A 1 117 ? 14.013 3.218 -10.663 1.00 98.88 117 TYR A O 1
ATOM 867 N N . GLU A 1 118 ? 15.814 1.890 -10.474 1.00 98.81 118 GLU A N 1
ATOM 868 C CA . GLU A 1 118 ? 16.669 2.933 -9.916 1.00 98.81 118 GLU A CA 1
ATOM 869 C C . GLU A 1 118 ? 17.094 3.915 -11.016 1.00 98.81 118 GLU A C 1
ATOM 871 O O . GLU A 1 118 ? 17.516 3.509 -12.103 1.00 98.81 118 GLU A O 1
ATOM 876 N N . THR A 1 119 ? 17.003 5.208 -10.727 1.00 98.81 119 THR A N 1
ATOM 877 C CA . THR A 1 119 ? 17.331 6.286 -11.660 1.00 98.81 119 THR A CA 1
ATOM 878 C C . THR A 1 119 ? 18.808 6.687 -11.544 1.00 98.81 119 THR A C 1
ATOM 880 O O . THR A 1 119 ? 19.599 6.058 -10.826 1.00 98.81 119 THR A O 1
ATOM 883 N N . LYS A 1 120 ? 19.237 7.692 -12.318 1.00 98.75 120 LYS A N 1
ATOM 884 C CA . LYS A 1 120 ? 20.625 8.196 -12.320 1.00 98.75 120 LYS A CA 1
ATOM 885 C C . LYS A 1 120 ? 21.076 8.719 -10.952 1.00 98.75 120 LYS A C 1
ATOM 887 O O . LYS A 1 120 ? 22.236 8.577 -10.575 1.00 98.75 120 LYS A O 1
ATOM 892 N N . ASP A 1 121 ? 20.159 9.349 -10.235 1.00 97.50 121 ASP A N 1
ATOM 893 C CA . ASP A 1 121 ? 20.268 9.734 -8.836 1.00 97.50 121 ASP A CA 1
ATOM 894 C C . ASP A 1 121 ? 20.223 8.481 -7.952 1.00 97.50 121 ASP A C 1
ATOM 896 O O . ASP A 1 121 ? 19.197 7.820 -7.821 1.00 97.50 121 ASP A O 1
ATOM 900 N N . ALA A 1 122 ? 21.376 8.136 -7.374 1.00 96.94 122 ALA A N 1
ATOM 901 C CA . ALA A 1 122 ? 21.542 6.924 -6.579 1.00 96.94 122 ALA A CA 1
ATOM 902 C C . ALA A 1 122 ? 20.532 6.858 -5.422 1.00 96.94 122 ALA A C 1
ATOM 904 O O . ALA A 1 122 ? 20.348 7.828 -4.685 1.00 96.94 122 ALA A O 1
ATOM 905 N N . GLY A 1 123 ? 19.896 5.699 -5.261 1.00 97.19 123 GLY A N 1
ATOM 906 C CA . GLY A 1 123 ? 18.869 5.461 -4.248 1.00 97.19 123 GLY A CA 1
ATOM 907 C C . GLY A 1 123 ? 17.494 6.056 -4.563 1.00 97.19 123 GLY A C 1
ATO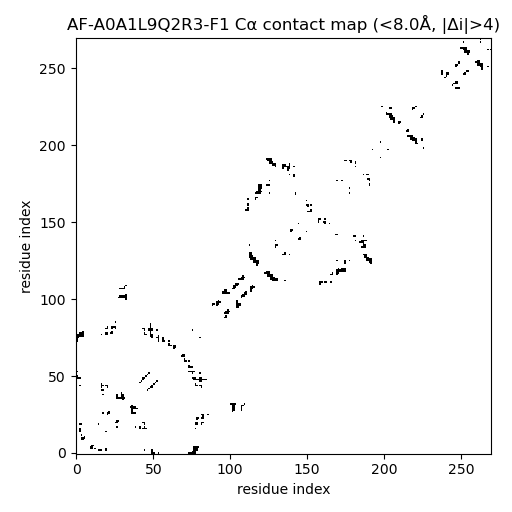M 908 O O . GLY A 1 123 ? 16.572 5.849 -3.777 1.00 97.19 123 GLY A O 1
ATOM 909 N N . LYS A 1 124 ? 17.322 6.750 -5.694 1.00 98.44 124 LYS A N 1
ATOM 910 C CA . LYS A 1 124 ? 16.017 7.225 -6.166 1.00 98.44 124 LYS A CA 1
ATOM 911 C C . LYS A 1 124 ? 15.457 6.256 -7.201 1.00 98.44 124 LYS A C 1
ATOM 913 O O . LYS A 1 124 ? 16.190 5.662 -7.990 1.00 98.44 124 LYS A O 1
ATOM 918 N N . TYR A 1 125 ? 14.142 6.061 -7.162 1.00 98.81 125 TYR A N 1
ATOM 919 C CA . TYR A 1 125 ? 13.461 5.049 -7.963 1.00 98.81 125 TYR A CA 1
ATOM 920 C C . TYR A 1 125 ? 12.271 5.637 -8.716 1.00 98.81 125 TYR A C 1
ATOM 922 O O . TYR A 1 125 ? 11.609 6.571 -8.254 1.00 98.81 125 TYR A O 1
ATOM 930 N N . PHE A 1 126 ? 11.972 5.033 -9.860 1.00 98.75 126 PHE A N 1
ATOM 931 C CA . PHE A 1 126 ? 10.756 5.246 -10.630 1.00 98.75 126 PHE A CA 1
ATOM 932 C C . PHE A 1 126 ? 9.944 3.951 -10.646 1.00 98.75 126 PHE A C 1
ATOM 9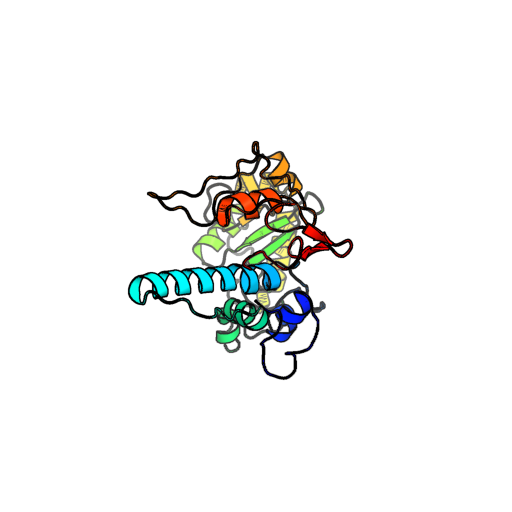34 O O . PHE A 1 126 ? 10.498 2.866 -10.818 1.00 98.75 126 PHE A O 1
ATOM 941 N N . SER A 1 127 ? 8.639 4.056 -10.433 1.00 98.81 127 SER A N 1
ATOM 942 C CA . SER A 1 127 ? 7.703 2.937 -10.528 1.00 98.81 127 SER A CA 1
ATOM 943 C C . SER A 1 127 ? 7.181 2.799 -11.955 1.00 98.81 127 SER A C 1
ATOM 945 O O . SER A 1 127 ? 7.009 3.795 -12.655 1.00 98.81 127 SER A O 1
ATOM 947 N N . VAL A 1 128 ? 6.928 1.563 -12.377 1.00 98.88 128 VAL A N 1
ATOM 948 C CA . VAL A 1 128 ? 6.307 1.207 -13.654 1.00 98.88 128 VAL A CA 1
ATOM 949 C C . VAL A 1 128 ? 5.187 0.213 -13.375 1.00 98.88 128 VAL A C 1
ATOM 951 O O . VAL A 1 128 ? 5.411 -0.774 -12.683 1.00 98.88 128 VAL A O 1
ATOM 954 N N . GLY A 1 129 ? 4.007 0.449 -13.946 1.00 98.56 129 GLY A N 1
ATOM 955 C CA . GLY A 1 129 ? 2.825 -0.415 -13.858 1.00 98.56 129 GLY A CA 1
ATOM 956 C C . GLY A 1 129 ? 2.080 -0.546 -15.190 1.00 98.56 129 GLY A C 1
ATOM 957 O O . GLY A 1 129 ? 0.856 -0.598 -15.210 1.00 98.56 129 GLY A O 1
ATOM 958 N N . ALA A 1 130 ? 2.803 -0.549 -16.310 1.00 98.38 130 ALA A N 1
ATOM 959 C CA . ALA A 1 130 ? 2.262 -0.506 -17.669 1.00 98.38 130 ALA A CA 1
ATOM 960 C C . ALA A 1 130 ? 1.845 -1.898 -18.194 1.00 98.38 130 ALA A C 1
ATOM 962 O O . ALA A 1 130 ? 2.461 -2.457 -19.110 1.00 98.38 130 ALA A O 1
ATOM 963 N N . LEU A 1 131 ? 0.811 -2.491 -17.595 1.00 97.19 131 LEU A N 1
ATOM 964 C CA . LEU A 1 131 ? 0.342 -3.842 -17.928 1.00 97.19 131 LEU A CA 1
ATOM 965 C C . LEU A 1 131 ? -0.409 -3.881 -19.263 1.00 97.19 131 LEU A C 1
ATOM 967 O O . LEU A 1 131 ? -0.166 -4.752 -20.099 1.00 97.19 131 LEU A O 1
ATOM 971 N N . GLU A 1 132 ? -1.283 -2.919 -19.517 1.00 97.81 132 GLU A N 1
ATOM 972 C CA . GLU A 1 132 ? -2.105 -2.865 -20.717 1.00 97.81 132 GLU A CA 1
ATOM 973 C C . GLU A 1 132 ? -1.277 -2.454 -21.952 1.00 97.81 132 GLU A C 1
ATOM 975 O O . GLU A 1 132 ? -0.335 -1.661 -21.837 1.00 97.81 132 GLU A O 1
ATOM 980 N N . PRO A 1 133 ? -1.587 -2.976 -23.158 1.00 97.56 133 PRO A N 1
ATOM 981 C CA . PRO A 1 133 ? -0.765 -2.754 -24.352 1.00 97.56 133 PRO A CA 1
ATOM 982 C C . PRO A 1 133 ? -0.538 -1.281 -24.706 1.00 97.56 133 PRO A C 1
ATOM 984 O O . PRO A 1 133 ? 0.570 -0.900 -25.082 1.00 97.56 133 PRO A O 1
ATOM 987 N N . GLN A 1 134 ? -1.567 -0.444 -24.571 1.00 98.25 134 GLN A N 1
ATOM 988 C CA . GLN A 1 134 ? -1.494 0.981 -24.888 1.00 98.25 134 GLN A CA 1
ATOM 989 C C . GLN A 1 134 ? -0.621 1.762 -23.895 1.00 98.25 134 GLN A C 1
ATOM 991 O O . GLN A 1 134 ? 0.151 2.623 -24.315 1.00 98.25 134 GLN A O 1
ATOM 996 N N . PHE A 1 135 ? -0.671 1.414 -22.607 1.00 98.69 135 PHE A N 1
ATOM 997 C CA . PHE A 1 135 ? 0.155 2.049 -21.577 1.00 98.69 135 PHE A CA 1
ATOM 998 C C . PHE A 1 135 ? 1.616 1.636 -21.726 1.00 98.69 135 PHE A C 1
ATOM 1000 O O . PHE A 1 135 ? 2.520 2.464 -21.653 1.00 98.69 135 PHE A O 1
ATOM 1007 N N . TYR A 1 136 ? 1.863 0.369 -22.065 1.00 98.50 136 TYR A N 1
ATOM 1008 C CA . TYR A 1 136 ? 3.206 -0.096 -22.400 1.00 98.50 136 TYR A CA 1
ATOM 1009 C C . TYR A 1 136 ? 3.760 0.585 -23.648 1.00 98.50 136 TYR A C 1
ATOM 1011 O O . TYR A 1 136 ? 4.918 0.983 -23.659 1.00 98.50 136 TYR A O 1
ATOM 1019 N N . ALA A 1 137 ? 2.949 0.789 -24.688 1.00 97.88 137 ALA A N 1
ATOM 1020 C CA . ALA A 1 137 ? 3.381 1.550 -25.857 1.00 97.88 137 ALA A CA 1
ATOM 1021 C C . ALA A 1 137 ? 3.775 2.994 -25.491 1.00 97.88 137 ALA A C 1
ATOM 1023 O O . ALA A 1 137 ? 4.790 3.493 -25.985 1.00 97.88 137 ALA A O 1
ATOM 1024 N N . ALA A 1 138 ? 3.023 3.645 -24.595 1.00 98.56 138 ALA A N 1
ATOM 1025 C CA . ALA A 1 138 ? 3.372 4.961 -24.062 1.00 98.56 138 ALA A CA 1
ATOM 1026 C C . ALA A 1 138 ? 4.681 4.928 -23.249 1.00 98.56 138 ALA A C 1
ATOM 1028 O O . ALA A 1 138 ? 5.545 5.779 -23.470 1.00 98.56 138 ALA A O 1
ATOM 1029 N N . LEU A 1 139 ? 4.884 3.909 -22.405 1.00 98.69 139 LEU A N 1
ATOM 1030 C CA . LEU A 1 139 ? 6.138 3.681 -21.680 1.00 98.69 139 LEU A CA 1
ATOM 1031 C C . LEU A 1 139 ? 7.326 3.530 -22.638 1.00 98.69 139 LEU A C 1
ATOM 1033 O O . LEU A 1 139 ? 8.315 4.239 -22.496 1.00 98.69 139 LEU A O 1
ATOM 1037 N N . ILE A 1 140 ? 7.235 2.645 -23.635 1.00 98.50 140 ILE A N 1
ATOM 1038 C CA . ILE A 1 140 ? 8.308 2.406 -24.616 1.00 98.50 140 ILE A CA 1
ATOM 1039 C C . ILE A 1 140 ? 8.651 3.686 -25.382 1.00 98.50 140 ILE A C 1
ATOM 1041 O O . ILE A 1 140 ? 9.831 3.993 -25.572 1.00 98.50 140 ILE A O 1
ATOM 1045 N N . LYS A 1 141 ? 7.633 4.468 -25.765 1.00 98.31 141 LYS A N 1
ATOM 1046 C CA . LYS A 1 141 ? 7.819 5.774 -26.402 1.00 98.31 141 LYS A CA 1
ATOM 1047 C C . LYS A 1 141 ? 8.534 6.762 -25.476 1.00 98.31 141 LYS A C 1
ATOM 1049 O O . LYS A 1 141 ? 9.487 7.393 -25.921 1.00 98.31 141 LYS A O 1
ATOM 1054 N N . GLY A 1 142 ? 8.101 6.896 -24.221 1.00 98.38 142 GLY A N 1
ATOM 1055 C CA . GLY A 1 142 ? 8.715 7.813 -23.252 1.00 98.38 142 GLY A CA 1
ATOM 1056 C C . GLY A 1 142 ? 10.141 7.408 -22.872 1.00 98.38 142 GLY A C 1
ATOM 1057 O O . GLY A 1 142 ? 11.030 8.25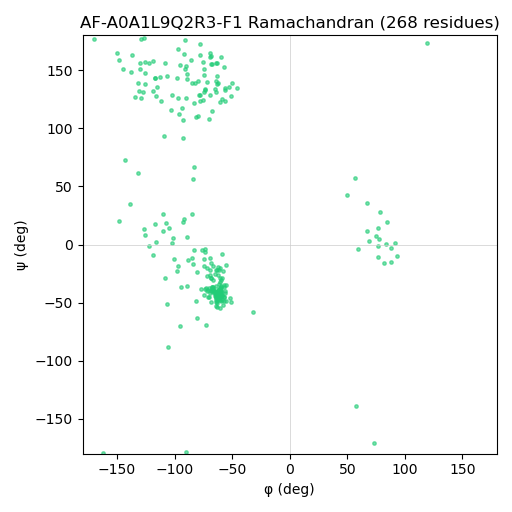1 -22.786 1.00 98.38 142 GLY A O 1
ATOM 1058 N N . LEU A 1 143 ? 10.402 6.103 -22.771 1.00 98.56 143 LEU A N 1
ATOM 1059 C CA . LEU A 1 143 ? 11.748 5.560 -22.612 1.00 98.56 143 LEU A CA 1
ATOM 1060 C C . LEU A 1 143 ? 12.619 5.794 -23.851 1.00 98.56 143 LEU A C 1
ATOM 1062 O O . LEU A 1 143 ? 13.837 5.751 -23.729 1.00 98.56 143 LEU A O 1
ATOM 1066 N N . GLY A 1 144 ? 12.038 6.080 -25.020 1.00 98.19 144 GLY A N 1
ATOM 1067 C CA . GLY A 1 144 ? 12.763 6.384 -26.254 1.00 98.19 144 GLY A CA 1
ATOM 1068 C C . GLY A 1 144 ? 13.309 5.147 -26.967 1.00 98.19 144 GLY A C 1
ATOM 1069 O O . GLY A 1 144 ? 14.349 5.234 -27.622 1.00 98.19 144 GLY A O 1
ATOM 1070 N N . PHE A 1 145 ? 12.660 3.995 -26.801 1.00 98.19 145 PHE A N 1
ATOM 1071 C CA . PHE A 1 145 ? 12.985 2.770 -27.531 1.00 98.19 145 PHE A CA 1
ATOM 1072 C C . PHE A 1 145 ? 12.329 2.779 -28.917 1.00 98.19 145 PHE A C 1
ATOM 1074 O O . PHE A 1 145 ? 11.170 3.176 -29.069 1.00 98.19 145 PHE A O 1
ATOM 1081 N N . GLN A 1 146 ? 13.056 2.322 -29.935 1.00 94.88 146 GLN A N 1
ATOM 1082 C CA . GLN A 1 146 ? 12.530 2.202 -31.296 1.00 94.88 146 GLN A CA 1
ATOM 1083 C C . GLN A 1 146 ? 11.804 0.8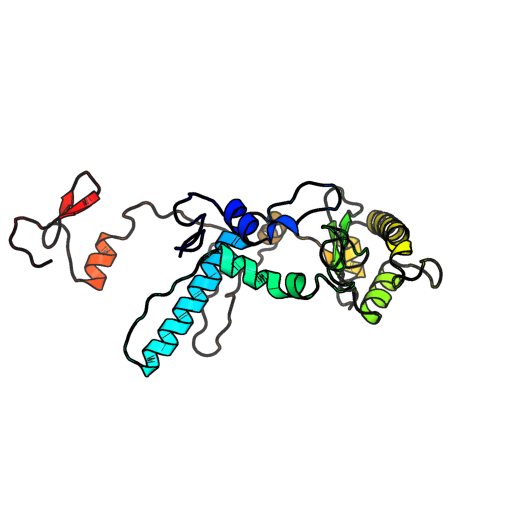68 -31.506 1.00 94.88 146 GLN A C 1
ATOM 1085 O O . GLN A 1 146 ? 12.022 -0.122 -30.802 1.00 94.88 146 GLN A O 1
ATOM 1090 N N . LYS A 1 147 ? 10.933 0.812 -32.520 1.00 89.00 147 LYS A N 1
ATOM 1091 C CA . LYS A 1 147 ? 10.242 -0.432 -32.885 1.00 89.00 147 LYS A CA 1
ATOM 1092 C C . LYS A 1 147 ? 11.268 -1.515 -33.244 1.00 89.00 147 LYS A C 1
ATOM 1094 O O . LYS A 1 147 ? 12.074 -1.324 -34.147 1.00 89.00 147 LYS A O 1
ATOM 1099 N N . GLY A 1 148 ? 11.179 -2.665 -32.576 1.00 90.00 148 GLY A N 1
ATOM 1100 C CA . GLY A 1 148 ? 12.071 -3.809 -32.791 1.00 90.00 148 GLY A CA 1
ATOM 1101 C C . GLY A 1 148 ? 13.354 -3.792 -31.956 1.00 90.00 148 GLY A C 1
ATOM 1102 O O . GLY A 1 148 ? 14.099 -4.762 -32.010 1.00 90.00 148 GLY A O 1
ATOM 1103 N N . GLU A 1 149 ? 13.601 -2.743 -31.163 1.00 95.31 149 GLU A N 1
ATOM 1104 C CA . GLU A 1 149 ? 14.748 -2.688 -30.241 1.00 95.31 149 GLU A CA 1
ATOM 1105 C C . GLU A 1 149 ? 14.567 -3.623 -29.035 1.00 95.31 149 GLU A C 1
ATOM 1107 O O . GLU A 1 149 ? 15.541 -4.116 -28.472 1.00 95.31 149 GLU A O 1
ATOM 1112 N N . LEU A 1 150 ? 13.314 -3.893 -28.656 1.00 97.44 150 LEU A N 1
ATOM 1113 C CA . LEU A 1 150 ? 12.961 -4.754 -27.533 1.00 97.44 150 LEU A CA 1
ATOM 1114 C C . LEU A 1 150 ? 12.270 -6.041 -28.002 1.00 97.44 150 LEU A C 1
ATOM 1116 O O . LEU A 1 150 ? 11.471 -6.002 -28.946 1.00 97.44 150 LEU A O 1
ATOM 1120 N N . PRO A 1 151 ? 12.521 -7.175 -27.325 1.00 97.25 151 PRO A N 1
ATOM 1121 C CA . PRO A 1 151 ? 11.794 -8.410 -27.579 1.00 97.25 151 PRO A CA 1
ATOM 1122 C C . PRO A 1 151 ? 10.332 -8.310 -27.106 1.00 97.25 151 PRO A C 1
ATOM 1124 O O . PRO A 1 151 ? 9.963 -7.423 -26.337 1.00 97.25 151 PRO A O 1
ATOM 1127 N N . SER A 1 152 ? 9.477 -9.239 -27.551 1.00 96.19 152 SER A N 1
ATOM 1128 C CA . SER A 1 152 ? 8.063 -9.245 -27.145 1.00 96.19 152 SER A CA 1
ATOM 1129 C C . SER A 1 152 ? 7.908 -9.485 -25.642 1.00 96.19 152 SER A C 1
ATOM 1131 O O . SER A 1 152 ? 8.452 -10.453 -25.110 1.00 96.19 152 SER A O 1
ATOM 1133 N N . ARG A 1 153 ? 7.107 -8.648 -24.976 1.00 95.56 153 ARG A N 1
ATOM 1134 C CA . ARG A 1 153 ? 6.788 -8.777 -23.546 1.00 95.56 153 ARG A CA 1
ATOM 1135 C C . ARG A 1 153 ? 5.865 -9.949 -23.210 1.00 95.56 153 ARG A C 1
ATOM 1137 O O . ARG A 1 153 ? 5.836 -10.376 -22.057 1.00 95.56 153 ARG A O 1
ATOM 1144 N N . ASP A 1 154 ? 5.128 -10.450 -24.203 1.00 93.62 154 ASP A N 1
ATOM 1145 C CA . ASP A 1 154 ? 4.137 -11.517 -24.017 1.00 93.62 154 ASP A CA 1
ATOM 1146 C C . ASP A 1 154 ? 4.807 -12.886 -23.819 1.00 93.62 154 ASP A C 1
ATOM 1148 O O . ASP A 1 154 ? 4.204 -13.806 -23.272 1.00 93.62 154 ASP A O 1
ATOM 1152 N N . ASN A 1 155 ? 6.079 -13.014 -24.215 1.00 95.25 155 ASN A N 1
ATOM 1153 C CA . ASN A 1 155 ? 6.904 -14.161 -23.864 1.00 95.25 155 ASN A CA 1
ATOM 1154 C C . ASN A 1 155 ? 7.712 -13.859 -22.589 1.00 95.25 155 ASN A C 1
ATOM 1156 O O . ASN A 1 155 ? 8.574 -12.978 -22.583 1.00 95.25 155 ASN A O 1
ATOM 1160 N N . ARG A 1 156 ? 7.465 -14.626 -21.521 1.00 94.44 156 ARG A N 1
ATOM 1161 C CA . ARG A 1 156 ? 8.140 -14.471 -20.221 1.00 94.44 156 ARG A CA 1
ATOM 1162 C C . ARG A 1 156 ? 9.639 -14.756 -20.283 1.00 94.44 156 ARG A C 1
ATOM 1164 O O . ARG A 1 156 ? 10.382 -14.159 -19.509 1.00 94.44 156 ARG A O 1
ATOM 1171 N N . ASP A 1 157 ? 10.099 -15.561 -21.238 1.00 96.56 157 ASP A N 1
ATOM 1172 C CA . ASP A 1 157 ? 11.532 -15.818 -21.439 1.00 96.56 157 ASP A CA 1
ATOM 1173 C C . ASP A 1 157 ? 12.299 -14.539 -21.817 1.00 96.56 157 ASP A C 1
ATOM 1175 O O . ASP A 1 157 ? 13.502 -14.433 -21.587 1.00 96.56 157 ASP A O 1
ATOM 1179 N N . ASN A 1 158 ? 11.597 -13.528 -22.342 1.00 97.81 158 ASN A N 1
ATOM 1180 C CA . ASN A 1 158 ? 12.177 -12.233 -22.689 1.00 97.81 158 ASN A CA 1
ATOM 1181 C C . ASN A 1 158 ? 12.243 -11.258 -21.504 1.00 97.81 158 ASN A C 1
ATOM 1183 O O . ASN A 1 158 ? 12.875 -10.205 -21.615 1.00 97.81 158 ASN A O 1
ATOM 1187 N N . TRP A 1 159 ? 11.592 -11.556 -20.374 1.00 97.62 159 TRP A N 1
ATOM 1188 C CA . TRP A 1 159 ? 11.517 -10.632 -19.241 1.00 97.62 159 TRP A CA 1
ATOM 1189 C C . TRP A 1 159 ? 12.885 -10.244 -18.662 1.00 97.62 159 TRP A C 1
ATOM 1191 O O . TRP A 1 159 ? 13.062 -9.058 -18.378 1.00 97.62 159 TRP A O 1
ATOM 1201 N N . PRO A 1 160 ? 13.876 -11.150 -18.529 1.00 97.94 160 PRO A N 1
ATOM 1202 C CA . PRO A 1 160 ? 15.220 -10.761 -18.103 1.00 97.94 160 PRO A CA 1
ATOM 1203 C C . PRO A 1 160 ? 15.854 -9.695 -19.010 1.00 97.94 160 PRO A C 1
ATOM 1205 O O . PRO A 1 160 ? 16.353 -8.690 -18.509 1.00 97.94 160 PRO A O 1
ATOM 1208 N N . ALA A 1 161 ? 15.754 -9.856 -20.335 1.00 98.38 161 ALA A N 1
ATOM 1209 C CA . ALA A 1 161 ? 16.302 -8.899 -21.300 1.00 98.38 161 ALA A CA 1
ATOM 1210 C C . ALA A 1 161 ? 15.564 -7.548 -21.267 1.00 98.38 161 ALA A C 1
ATOM 1212 O O . ALA A 1 161 ? 16.189 -6.489 -21.314 1.00 98.38 161 ALA A O 1
ATOM 1213 N N . LEU A 1 162 ? 14.233 -7.566 -21.134 1.00 98.62 162 LEU A N 1
ATOM 1214 C CA . LEU A 1 162 ? 13.435 -6.344 -20.977 1.00 98.62 162 LEU A CA 1
ATOM 1215 C C . LEU A 1 162 ? 13.808 -5.581 -19.705 1.00 98.62 162 LEU A C 1
ATOM 1217 O O . LEU A 1 162 ? 13.979 -4.364 -19.739 1.00 98.62 162 LEU A O 1
ATOM 1221 N N . ARG A 1 163 ? 13.964 -6.299 -18.592 1.00 98.69 163 ARG A N 1
ATOM 1222 C CA . ARG A 1 163 ? 14.366 -5.726 -17.308 1.00 98.69 163 ARG A CA 1
ATOM 1223 C C . ARG A 1 163 ? 15.740 -5.078 -17.388 1.00 98.69 163 ARG A C 1
ATOM 1225 O O . ARG A 1 163 ? 15.911 -3.973 -16.880 1.00 98.69 163 ARG A O 1
ATOM 1232 N N . GLU A 1 164 ? 16.705 -5.732 -18.026 1.00 98.69 164 GLU A N 1
ATOM 1233 C CA . GLU A 1 164 ? 18.037 -5.166 -18.246 1.00 98.69 164 GLU A CA 1
ATOM 1234 C C . GLU A 1 164 ? 17.966 -3.874 -19.073 1.00 98.69 164 GLU A C 1
ATOM 1236 O O . GLU A 1 164 ? 18.520 -2.848 -18.668 1.00 98.69 164 GLU A O 1
ATOM 1241 N N . ALA A 1 165 ? 17.217 -3.884 -20.181 1.00 98.75 165 ALA A N 1
ATOM 1242 C CA . ALA A 1 165 ? 17.038 -2.709 -21.028 1.00 98.75 165 ALA A CA 1
ATOM 1243 C C . ALA A 1 165 ? 16.384 -1.541 -20.270 1.00 98.75 165 ALA A C 1
ATOM 1245 O O . ALA A 1 165 ? 16.863 -0.408 -20.350 1.00 98.75 165 ALA A O 1
ATOM 1246 N N . PHE A 1 166 ? 15.328 -1.810 -19.498 1.00 98.81 166 PHE A N 1
ATOM 1247 C CA . PHE A 1 166 ? 14.645 -0.794 -18.694 1.00 98.81 166 PHE A CA 1
ATOM 1248 C C . PHE A 1 166 ? 15.559 -0.252 -17.598 1.00 98.81 166 PHE A C 1
ATOM 1250 O O . PHE A 1 166 ? 15.674 0.961 -17.453 1.00 98.81 166 PHE A O 1
ATOM 1257 N N . THR A 1 167 ? 16.281 -1.128 -16.897 1.00 98.81 167 THR A N 1
ATOM 1258 C CA . THR A 1 167 ? 17.252 -0.741 -15.862 1.00 98.81 167 THR A CA 1
ATOM 1259 C C . THR A 1 167 ? 18.305 0.203 -16.424 1.00 98.81 167 THR A C 1
ATOM 1261 O O . THR A 1 167 ? 18.550 1.269 -15.859 1.00 98.81 167 THR A O 1
ATOM 1264 N N . LYS A 1 168 ? 18.893 -0.149 -17.573 1.00 98.69 168 LYS A N 1
ATOM 1265 C CA . LYS A 1 168 ? 19.870 0.705 -18.247 1.00 98.69 168 LYS A CA 1
ATOM 1266 C C . LYS A 1 168 ? 19.258 2.047 -18.637 1.00 98.69 168 LYS A C 1
ATOM 1268 O O . LYS A 1 168 ? 19.873 3.073 -18.375 1.00 98.69 168 LYS A O 1
ATOM 1273 N N . ARG A 1 169 ? 18.054 2.046 -19.221 1.00 98.69 169 ARG A N 1
ATOM 1274 C CA . ARG A 1 169 ? 17.402 3.280 -19.666 1.00 98.69 169 ARG A CA 1
ATOM 1275 C C . ARG A 1 169 ? 17.090 4.196 -18.488 1.00 98.69 169 ARG A C 1
ATOM 1277 O O . ARG A 1 169 ? 17.503 5.346 -18.522 1.00 98.69 169 ARG A O 1
ATOM 1284 N N . PHE A 1 170 ? 16.464 3.701 -17.418 1.00 98.81 170 PHE A N 1
ATOM 1285 C CA . PHE A 1 170 ? 16.147 4.517 -16.238 1.00 98.81 170 PHE A CA 1
ATOM 1286 C C . PHE A 1 170 ? 17.394 5.139 -15.585 1.00 98.81 170 PHE A C 1
ATOM 1288 O O . PHE A 1 170 ? 17.316 6.260 -15.082 1.00 98.81 170 PHE A O 1
ATOM 1295 N N . LYS A 1 171 ? 18.565 4.497 -15.685 1.00 98.75 171 LYS A N 1
ATOM 1296 C CA . LYS A 1 171 ? 19.851 5.042 -15.213 1.00 98.75 171 LYS A CA 1
ATOM 1297 C C . LYS A 1 171 ? 20.399 6.225 -16.018 1.00 98.75 171 LYS A C 1
ATOM 1299 O O . LYS A 1 171 ? 21.338 6.877 -15.562 1.00 98.75 171 LYS A O 1
ATOM 1304 N N . GLU A 1 172 ? 19.846 6.532 -17.188 1.00 98.69 172 GLU A N 1
ATOM 1305 C CA . GLU A 1 172 ? 20.350 7.611 -18.051 1.00 98.69 172 GLU A CA 1
ATOM 1306 C C . GLU A 1 172 ? 19.886 9.009 -17.609 1.00 98.69 172 GLU A C 1
ATOM 1308 O O . GLU A 1 172 ? 20.564 9.999 -17.901 1.00 98.69 172 GLU A O 1
ATOM 1313 N N . LYS A 1 173 ? 18.766 9.103 -16.881 1.00 98.81 173 LYS A N 1
ATOM 1314 C CA . LYS A 1 173 ? 18.193 10.369 -16.396 1.00 98.81 173 LYS A CA 1
ATOM 1315 C C . LYS A 1 173 ? 17.872 10.313 -14.906 1.00 98.81 173 LYS A C 1
ATOM 1317 O O . LYS A 1 173 ? 17.705 9.242 -14.324 1.00 98.81 173 LYS A O 1
ATOM 1322 N N . THR A 1 174 ? 17.827 11.482 -14.286 1.00 98.81 174 THR A N 1
ATOM 1323 C CA . THR A 1 174 ? 17.394 11.654 -12.896 1.00 98.81 174 THR A CA 1
ATOM 1324 C C . THR A 1 174 ? 15.894 11.385 -12.747 1.00 98.81 174 THR A C 1
ATOM 1326 O O . THR A 1 174 ? 15.149 11.445 -13.728 1.00 98.81 174 THR A O 1
ATOM 1329 N N . ARG A 1 175 ? 15.421 11.126 -11.523 1.00 98.44 175 ARG A N 1
ATOM 1330 C CA . ARG A 1 175 ? 13.994 10.908 -11.240 1.00 98.44 175 ARG A CA 1
ATOM 1331 C C . ARG A 1 175 ? 13.126 12.083 -11.706 1.00 98.44 175 ARG A C 1
ATOM 1333 O O . ARG A 1 175 ? 12.089 11.849 -12.312 1.00 98.44 175 ARG A O 1
ATOM 1340 N N . ALA A 1 176 ? 13.583 13.319 -11.490 1.00 98.31 176 ALA A N 1
ATOM 1341 C CA . ALA A 1 176 ? 12.878 14.535 -11.910 1.00 98.31 176 ALA A CA 1
ATOM 1342 C C . ALA A 1 176 ? 12.813 14.694 -13.442 1.00 98.31 176 ALA A C 1
ATOM 1344 O O . ALA A 1 176 ? 11.804 15.130 -13.989 1.00 98.31 176 ALA A O 1
ATOM 1345 N N . GLU A 1 177 ? 13.869 14.308 -14.163 1.00 98.69 177 GLU A N 1
ATOM 1346 C CA . GLU A 1 177 ? 13.841 14.298 -15.630 1.00 98.69 177 GLU A CA 1
ATOM 1347 C C . GLU A 1 177 ? 12.879 13.232 -16.174 1.00 98.69 177 GLU A C 1
ATOM 1349 O O . GLU A 1 177 ? 12.216 13.479 -17.178 1.00 98.69 177 GLU A O 1
ATOM 1354 N N . TRP A 1 178 ? 12.781 12.063 -15.530 1.00 98.75 178 TRP A N 1
ATOM 1355 C CA . TRP A 1 178 ? 11.783 11.051 -15.894 1.00 98.75 178 TRP A CA 1
ATOM 1356 C C . TRP A 1 178 ? 10.361 11.489 -15.577 1.00 98.75 178 TRP A C 1
ATOM 1358 O O . TRP A 1 178 ? 9.468 11.265 -16.389 1.00 98.75 178 TRP A O 1
ATOM 1368 N N . GLU A 1 179 ? 10.156 12.148 -14.441 1.00 98.31 179 GLU A N 1
ATOM 1369 C CA . GLU A 1 179 ? 8.876 12.757 -14.094 1.00 98.31 179 GLU A CA 1
ATOM 1370 C C . GLU A 1 179 ? 8.425 13.719 -15.198 1.00 98.31 179 GLU A C 1
ATOM 1372 O O . GLU A 1 179 ? 7.341 13.540 -15.735 1.00 98.31 179 GLU A O 1
ATOM 1377 N N . ALA A 1 180 ? 9.296 14.618 -15.667 1.00 98.50 180 ALA A N 1
ATOM 1378 C CA . ALA A 1 180 ? 8.977 15.521 -16.777 1.00 98.50 180 ALA A CA 1
ATOM 1379 C C . ALA A 1 180 ? 8.679 14.809 -18.116 1.00 98.50 180 ALA A C 1
ATOM 1381 O O . ALA A 1 180 ? 7.981 15.361 -18.964 1.00 98.50 180 ALA A O 1
ATOM 1382 N N . VAL A 1 181 ? 9.219 13.606 -18.341 1.00 98.69 181 VAL A N 1
ATOM 1383 C CA . VAL A 1 181 ? 8.950 12.806 -19.552 1.00 98.69 181 VAL A CA 1
ATOM 1384 C C . VAL A 1 181 ? 7.579 12.132 -19.494 1.00 98.69 181 VAL A C 1
ATOM 1386 O O . VAL A 1 181 ? 6.921 12.008 -20.528 1.00 98.69 181 VAL A O 1
ATOM 1389 N N . PHE A 1 182 ? 7.179 11.656 -18.315 1.00 98.69 182 PHE A N 1
ATOM 1390 C CA . PHE A 1 182 ? 5.969 10.852 -18.138 1.00 98.69 182 PHE A CA 1
ATOM 1391 C C . PHE A 1 182 ? 4.776 11.636 -17.588 1.00 98.69 182 PHE A C 1
ATOM 1393 O O . PHE A 1 182 ? 3.653 11.131 -17.667 1.00 98.69 182 PHE A O 1
ATOM 1400 N N . ASP A 1 183 ? 4.987 12.853 -17.085 1.00 97.94 183 ASP A N 1
ATOM 1401 C CA . ASP A 1 183 ? 3.917 13.728 -16.617 1.00 97.94 183 ASP A CA 1
ATOM 1402 C C . ASP A 1 183 ? 2.875 13.978 -17.719 1.00 97.94 183 ASP A C 1
ATOM 1404 O O . ASP A 1 183 ? 3.195 14.197 -18.890 1.00 97.94 183 ASP A O 1
ATOM 1408 N N . GLY A 1 184 ? 1.601 13.873 -17.344 1.00 97.50 184 GLY A N 1
ATOM 1409 C CA . GLY A 1 184 ? 0.468 13.971 -18.265 1.00 97.50 184 GLY A CA 1
ATOM 1410 C C . GLY A 1 184 ? 0.339 12.833 -19.290 1.00 97.50 184 GLY A C 1
ATOM 1411 O O . GLY A 1 184 ? -0.453 12.964 -20.225 1.00 97.50 184 GLY A O 1
ATOM 1412 N N . THR A 1 185 ? 1.086 11.730 -19.155 1.00 98.44 185 THR A N 1
ATOM 1413 C CA . THR A 1 185 ? 1.004 10.573 -20.067 1.00 98.44 185 THR A CA 1
ATOM 1414 C C . THR A 1 185 ? 0.341 9.351 -19.428 1.00 98.44 185 THR A C 1
ATOM 1416 O O . THR A 1 185 ? 0.419 9.138 -18.221 1.00 98.44 185 THR A O 1
ATOM 1419 N N . ASP A 1 186 ? -0.209 8.466 -20.264 1.00 98.38 186 ASP A N 1
ATOM 1420 C CA . ASP A 1 186 ? -0.771 7.175 -19.838 1.00 98.38 186 ASP A CA 1
ATOM 1421 C C . ASP A 1 186 ? 0.295 6.062 -19.725 1.00 98.38 186 ASP A C 1
ATOM 1423 O O . ASP A 1 186 ? 0.005 4.882 -19.907 1.00 98.38 186 ASP A O 1
ATOM 1427 N N . ALA A 1 187 ? 1.564 6.401 -19.476 1.00 98.50 187 ALA A N 1
ATOM 1428 C CA . ALA A 1 187 ? 2.653 5.418 -19.423 1.00 98.50 187 ALA A CA 1
ATOM 1429 C C . ALA A 1 187 ? 2.649 4.545 -18.155 1.00 98.50 187 ALA A C 1
ATOM 1431 O O . ALA A 1 187 ? 3.468 3.631 -18.048 1.00 98.50 187 ALA A O 1
ATOM 1432 N N . CYS A 1 188 ? 1.767 4.834 -17.189 1.00 98.56 188 CYS A N 1
ATOM 1433 C CA . CYS A 1 188 ? 1.726 4.185 -15.875 1.00 98.56 188 CYS A CA 1
ATOM 1434 C C . CYS A 1 188 ? 3.107 4.159 -15.200 1.00 98.56 188 CYS A C 1
ATOM 1436 O O . CYS A 1 188 ? 3.524 3.134 -14.658 1.00 98.56 188 CYS A O 1
ATOM 1438 N N . ALA A 1 189 ? 3.832 5.275 -15.277 1.00 98.69 189 ALA A N 1
ATOM 1439 C CA . ALA A 1 189 ? 5.163 5.420 -14.716 1.00 98.69 189 ALA A CA 1
ATOM 1440 C C . ALA A 1 189 ? 5.213 6.687 -13.854 1.00 98.69 189 ALA A C 1
ATOM 1442 O O . ALA A 1 189 ? 4.863 7.764 -14.329 1.00 98.69 189 ALA A O 1
ATOM 1443 N N . ALA A 1 190 ? 5.628 6.554 -12.594 1.00 98.56 190 ALA A N 1
ATOM 1444 C CA . ALA A 1 190 ? 5.598 7.643 -11.616 1.00 98.56 190 ALA A CA 1
ATOM 1445 C C . ALA A 1 190 ? 6.798 7.591 -10.652 1.00 98.56 190 ALA A C 1
ATOM 1447 O O . ALA A 1 190 ? 7.286 6.492 -10.352 1.00 98.56 190 ALA A O 1
ATOM 1448 N N . PRO A 1 191 ? 7.264 8.735 -10.116 1.00 98.38 191 PRO A N 1
ATOM 1449 C CA . PRO A 1 191 ? 8.356 8.757 -9.146 1.00 98.38 191 PRO A CA 1
ATOM 1450 C C . PRO A 1 191 ? 7.971 8.035 -7.847 1.00 98.38 191 PRO A C 1
ATOM 1452 O O . PRO A 1 191 ? 6.858 8.178 -7.344 1.00 98.38 191 PRO A O 1
ATOM 1455 N N . VAL A 1 192 ? 8.910 7.284 -7.262 1.00 98.50 192 VAL A N 1
ATOM 1456 C CA . VAL A 1 192 ? 8.757 6.759 -5.896 1.00 98.50 192 VAL A CA 1
ATOM 1457 C C . VAL A 1 192 ? 9.137 7.873 -4.923 1.00 98.50 192 VAL A C 1
ATOM 1459 O O . VAL A 1 192 ? 10.310 8.244 -4.852 1.00 98.50 192 VAL A O 1
ATOM 1462 N N . LEU A 1 193 ? 8.148 8.426 -4.215 1.00 97.56 193 LEU A N 1
ATOM 1463 C CA . LEU A 1 193 ? 8.322 9.538 -3.275 1.00 97.56 193 LEU A CA 1
ATOM 1464 C C . LEU A 1 193 ? 8.635 9.052 -1.855 1.00 97.56 193 LEU A C 1
ATOM 1466 O O . LEU A 1 193 ? 8.069 8.072 -1.370 1.00 97.56 193 LEU A O 1
ATOM 1470 N N . GLU A 1 194 ? 9.511 9.779 -1.171 1.00 96.50 194 GLU A N 1
ATOM 1471 C CA . GLU A 1 194 ? 9.877 9.548 0.226 1.00 96.50 194 GLU A CA 1
ATOM 1472 C C . GLU A 1 194 ? 9.064 10.436 1.182 1.00 96.50 194 GLU A C 1
ATOM 1474 O O . GLU A 1 194 ? 8.626 11.532 0.835 1.00 96.50 194 GLU A O 1
ATOM 1479 N N . GLN A 1 195 ? 8.903 9.998 2.436 1.00 94.31 195 GLN A N 1
ATOM 1480 C CA . GLN A 1 195 ? 8.137 10.741 3.453 1.00 94.31 195 GLN A CA 1
ATOM 1481 C C . GLN A 1 195 ? 8.698 12.146 3.722 1.00 94.31 195 GLN A C 1
ATOM 1483 O O . GLN A 1 195 ? 7.943 13.086 3.954 1.00 94.31 195 GLN A O 1
ATOM 1488 N N . SER A 1 196 ? 10.021 12.304 3.668 1.00 94.31 196 SER A N 1
ATOM 1489 C CA . SER A 1 196 ? 10.690 13.605 3.779 1.00 94.31 196 SER A CA 1
ATOM 1490 C C . SER A 1 196 ? 10.293 14.555 2.646 1.00 94.31 196 SER A C 1
ATOM 1492 O O . SER A 1 196 ? 10.081 15.739 2.897 1.00 94.31 196 SER A O 1
ATOM 1494 N N . GLU A 1 197 ? 10.151 14.037 1.426 1.00 94.94 197 GLU A N 1
ATOM 1495 C CA . GLU A 1 197 ? 9.774 14.801 0.233 1.00 94.94 197 GLU A CA 1
ATOM 1496 C C . GLU A 1 197 ? 8.312 15.233 0.314 1.00 94.94 197 GLU A C 1
ATOM 1498 O O . GLU A 1 197 ? 8.005 16.404 0.107 1.00 94.94 197 GLU A O 1
ATOM 1503 N N . LEU A 1 198 ? 7.422 14.317 0.713 1.00 94.00 198 LEU A N 1
ATOM 1504 C CA . LEU A 1 198 ? 6.011 14.627 0.950 1.00 94.00 198 LEU A CA 1
ATOM 1505 C C . LEU A 1 198 ? 5.840 15.696 2.035 1.00 94.00 198 LEU A C 1
ATOM 1507 O O . LEU A 1 198 ? 5.080 16.645 1.850 1.00 94.00 198 LEU A O 1
ATOM 1511 N N . ARG A 1 199 ? 6.584 15.585 3.143 1.00 91.62 199 ARG A N 1
ATOM 1512 C CA . ARG A 1 199 ? 6.572 16.590 4.211 1.00 91.62 199 ARG A CA 1
ATOM 1513 C C . ARG A 1 199 ? 7.065 17.945 3.716 1.00 91.62 199 ARG A C 1
ATOM 1515 O O . ARG A 1 199 ? 6.435 18.958 3.997 1.00 91.62 199 ARG A O 1
ATOM 1522 N N . GLN A 1 200 ? 8.180 17.974 2.987 1.00 92.81 200 GLN A N 1
ATOM 1523 C CA . GLN A 1 200 ? 8.749 19.214 2.458 1.00 92.81 200 GLN A CA 1
ATOM 1524 C C . GLN A 1 200 ? 7.820 19.887 1.440 1.00 92.81 200 GLN A C 1
ATOM 1526 O O . GLN A 1 200 ? 7.740 21.112 1.411 1.00 92.81 200 GLN A O 1
ATOM 1531 N N . ALA A 1 201 ? 7.106 19.097 0.638 1.00 91.56 201 ALA A N 1
ATOM 1532 C CA . ALA A 1 201 ? 6.127 19.582 -0.329 1.00 91.56 201 ALA A CA 1
ATOM 1533 C C . ALA A 1 201 ? 4.793 20.017 0.306 1.00 91.56 201 ALA A C 1
ATOM 1535 O O . ALA A 1 201 ? 3.919 20.498 -0.409 1.00 91.56 201 ALA A O 1
ATOM 1536 N N . GLY A 1 202 ? 4.613 19.839 1.621 1.00 90.25 202 GLY A N 1
ATOM 1537 C CA . GLY A 1 202 ? 3.357 20.156 2.298 1.00 90.25 202 GLY A CA 1
ATOM 1538 C C . GLY A 1 202 ? 2.209 19.240 1.876 1.00 90.25 202 GLY A C 1
ATOM 1539 O O . GLY A 1 202 ? 1.078 19.696 1.753 1.00 90.25 202 GLY A O 1
ATOM 1540 N N . PHE A 1 203 ? 2.486 17.956 1.619 1.00 89.44 203 PHE A N 1
ATOM 1541 C CA . PHE A 1 203 ? 1.454 17.007 1.205 1.00 89.44 203 PHE A CA 1
ATOM 1542 C C . PHE A 1 203 ? 0.316 16.947 2.236 1.00 89.44 203 PHE A C 1
ATOM 1544 O O . PHE A 1 203 ? 0.537 16.661 3.418 1.00 89.44 203 PHE A O 1
ATOM 1551 N N . GLU A 1 204 ? -0.900 17.213 1.761 1.00 86.69 204 GLU A N 1
ATOM 1552 C CA . GLU A 1 204 ? -2.122 17.248 2.561 1.00 86.69 204 GLU A CA 1
ATOM 1553 C C . GLU A 1 204 ? -2.704 15.843 2.742 1.00 86.69 204 GLU A C 1
ATOM 1555 O O . GLU A 1 204 ? -3.093 15.180 1.774 1.00 86.69 204 GLU A O 1
ATOM 1560 N N . GLN A 1 205 ? -2.863 15.407 3.993 1.00 81.00 205 GLN A N 1
ATOM 1561 C CA . GLN A 1 205 ? -3.623 14.196 4.283 1.00 81.00 205 GLN A CA 1
ATOM 1562 C C . GLN A 1 205 ? -5.122 14.499 4.264 1.00 81.00 205 GLN A C 1
ATOM 1564 O O . GLN A 1 205 ? -5.671 15.174 5.136 1.00 81.00 205 GLN A O 1
ATOM 1569 N N . ARG A 1 206 ? -5.808 13.975 3.249 1.00 83.88 206 ARG A N 1
ATOM 1570 C CA . ARG A 1 206 ? -7.261 14.114 3.111 1.00 83.88 206 ARG A CA 1
ATOM 1571 C C . ARG A 1 206 ? -7.987 12.948 3.782 1.00 83.88 206 ARG A C 1
ATOM 1573 O O . ARG A 1 206 ? -7.446 11.842 3.823 1.00 83.88 206 ARG A O 1
ATOM 1580 N N . PRO A 1 2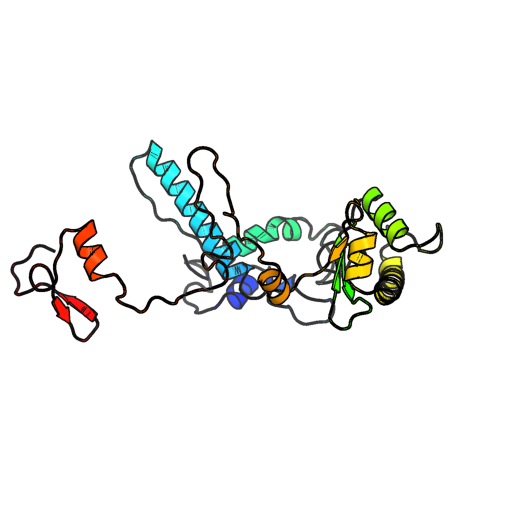07 ? -9.221 13.157 4.277 1.00 85.06 207 PRO A N 1
ATOM 1581 C CA . PRO A 1 207 ? -10.039 12.061 4.777 1.00 85.06 207 PRO A CA 1
ATOM 1582 C C . PRO A 1 207 ? -10.166 10.942 3.738 1.00 85.06 207 PRO A C 1
ATOM 1584 O O . PRO A 1 207 ? -10.442 11.206 2.569 1.00 85.06 207 PRO A O 1
ATOM 1587 N N . ILE A 1 208 ? -10.013 9.690 4.180 1.00 86.69 208 ILE A N 1
ATOM 1588 C CA . ILE A 1 208 ? -10.055 8.504 3.304 1.00 86.69 208 ILE A CA 1
ATOM 1589 C C . ILE A 1 208 ? -11.406 8.310 2.598 1.00 86.69 208 ILE A C 1
ATOM 1591 O O . ILE A 1 208 ? -11.490 7.604 1.598 1.00 86.69 208 ILE A O 1
ATOM 1595 N N . VAL A 1 209 ? -12.467 8.930 3.123 1.00 88.06 209 VAL A N 1
ATOM 1596 C CA . VAL A 1 209 ? -13.805 8.963 2.535 1.00 88.06 209 VAL A CA 1
ATOM 1597 C C . VAL A 1 209 ? -14.322 10.394 2.615 1.00 88.06 209 VAL A C 1
ATOM 1599 O O . VAL A 1 209 ? -14.361 10.988 3.694 1.00 88.06 209 VAL A O 1
ATOM 1602 N N . HIS A 1 210 ? -14.746 10.932 1.473 1.00 89.31 210 HIS A N 1
ATOM 1603 C CA . HIS A 1 210 ? -15.420 12.223 1.395 1.00 89.31 210 HIS A CA 1
ATOM 1604 C C . HIS A 1 210 ? -16.940 12.023 1.350 1.00 89.31 210 HIS A C 1
ATOM 1606 O O . HIS A 1 210 ? -17.447 11.298 0.496 1.00 89.31 210 HIS A O 1
ATOM 1612 N N . LEU A 1 211 ? -17.658 12.675 2.266 1.00 90.50 211 LEU A N 1
ATOM 1613 C CA . LEU A 1 211 ? -19.120 12.714 2.308 1.00 90.50 211 LEU A CA 1
ATOM 1614 C C . LEU A 1 211 ? -19.564 14.160 2.083 1.00 90.50 211 LEU A C 1
ATOM 1616 O O . LEU A 1 211 ? -19.086 15.045 2.790 1.00 90.50 211 LEU A O 1
ATOM 1620 N N . SER A 1 212 ? -20.468 14.395 1.129 1.00 91.38 212 SER A N 1
ATOM 1621 C CA . SER A 1 212 ? -20.887 15.751 0.743 1.00 91.38 212 SER A CA 1
ATOM 1622 C C . SER A 1 212 ? -21.598 16.498 1.873 1.00 91.38 212 SER A C 1
ATOM 1624 O O . SER A 1 212 ? -21.334 17.676 2.092 1.00 91.38 212 SER A O 1
ATOM 1626 N N . ASP A 1 213 ? -22.464 15.800 2.611 1.00 93.00 213 ASP A N 1
ATOM 1627 C CA . ASP A 1 213 ? -23.385 16.431 3.568 1.00 93.00 213 ASP A CA 1
ATOM 1628 C C . ASP A 1 213 ? -22.861 16.373 5.009 1.00 93.00 213 ASP A C 1
ATOM 1630 O O . ASP A 1 213 ? -23.233 17.182 5.858 1.00 93.00 213 ASP A O 1
ATOM 1634 N N . THR A 1 214 ? -21.968 15.423 5.291 1.00 89.06 214 THR A N 1
ATOM 1635 C CA . THR A 1 214 ? -21.318 15.247 6.597 1.00 89.06 214 THR A CA 1
ATOM 1636 C C . THR A 1 214 ? -19.806 15.090 6.421 1.00 89.06 214 THR A C 1
ATOM 1638 O O . THR A 1 214 ? -19.257 14.023 6.725 1.00 89.06 214 THR A O 1
ATOM 1641 N N . PRO A 1 215 ? -19.118 16.107 5.874 1.00 86.25 215 PRO A N 1
ATOM 1642 C CA . PRO A 1 215 ? -17.702 16.003 5.576 1.00 86.25 215 PRO A CA 1
ATOM 1643 C C . PRO A 1 215 ? -16.895 15.841 6.863 1.00 86.25 215 PRO A C 1
ATOM 1645 O O . PRO A 1 215 ? -17.080 16.567 7.843 1.00 86.25 215 PRO A O 1
ATOM 1648 N N . ALA A 1 216 ? -15.959 14.895 6.849 1.00 82.75 216 ALA A N 1
ATOM 1649 C CA . ALA A 1 216 ? -14.903 14.868 7.846 1.00 82.75 216 ALA A CA 1
ATOM 1650 C C . ALA A 1 216 ? -14.046 16.136 7.710 1.00 82.75 216 ALA A C 1
ATOM 1652 O O . ALA A 1 216 ? -13.815 16.621 6.598 1.00 82.75 216 ALA A O 1
ATOM 1653 N N . ARG A 1 217 ? -13.557 16.669 8.834 1.00 74.62 217 ARG A N 1
ATOM 1654 C CA . ARG A 1 217 ? -12.603 17.781 8.795 1.00 74.62 217 ARG A CA 1
ATOM 1655 C C . ARG A 1 217 ? -11.270 17.272 8.231 1.00 74.62 217 ARG A C 1
ATOM 1657 O O . ARG A 1 217 ? -10.793 16.245 8.720 1.00 74.62 217 ARG A O 1
ATOM 1664 N N . PRO A 1 218 ? -10.685 17.932 7.216 1.00 71.88 218 PRO A N 1
ATOM 1665 C CA . PRO A 1 218 ? -9.324 17.620 6.804 1.00 71.88 218 PRO A CA 1
ATOM 1666 C C . PRO A 1 218 ? -8.353 17.943 7.945 1.00 71.88 218 PRO A C 1
ATOM 1668 O O . PRO A 1 218 ? -8.656 18.774 8.802 1.00 71.88 218 PRO A O 1
ATOM 1671 N N . ILE A 1 219 ? -7.195 17.287 7.944 1.00 71.94 219 ILE A N 1
ATOM 1672 C CA . ILE A 1 219 ? -6.066 17.655 8.801 1.00 71.94 219 ILE A CA 1
ATOM 1673 C C . ILE A 1 219 ? -5.021 18.236 7.855 1.00 71.94 219 ILE A C 1
ATOM 1675 O O . ILE A 1 219 ? -4.283 17.491 7.207 1.00 71.94 219 ILE A O 1
ATOM 1679 N N . ALA A 1 220 ? -5.040 19.558 7.689 1.00 72.00 220 ALA A N 1
ATOM 1680 C CA . ALA A 1 220 ? -4.114 20.231 6.789 1.00 72.00 220 ALA A CA 1
ATOM 1681 C C . ALA A 1 220 ? -2.662 20.043 7.266 1.00 72.00 220 ALA A C 1
ATOM 1683 O O . ALA A 1 220 ? -2.407 19.792 8.449 1.00 72.00 220 ALA A O 1
ATOM 1684 N N . ALA A 1 221 ? -1.694 20.146 6.349 1.00 74.38 221 ALA A N 1
ATOM 1685 C CA . ALA A 1 221 ? -0.282 19.993 6.704 1.00 74.38 221 ALA A CA 1
ATOM 1686 C C . ALA A 1 221 ? 0.147 21.062 7.728 1.00 74.38 221 ALA A C 1
ATOM 1688 O O . ALA A 1 221 ? 0.879 20.754 8.669 1.00 74.38 221 ALA A O 1
ATOM 1689 N N . GLU A 1 222 ? -0.375 22.281 7.584 1.00 73.56 222 GLU A N 1
ATOM 1690 C CA . GLU A 1 222 ? -0.213 23.405 8.506 1.00 73.56 222 GLU A CA 1
ATOM 1691 C C . GLU A 1 222 ? -0.927 23.226 9.858 1.00 73.56 222 GLU A C 1
ATOM 1693 O O . GLU A 1 222 ? -0.499 23.818 10.846 1.00 73.56 222 GLU A O 1
ATOM 1698 N N . ASP A 1 223 ? -1.945 22.362 9.933 1.00 71.12 223 ASP A N 1
ATOM 1699 C CA . ASP A 1 223 ? -2.717 22.064 11.151 1.00 71.12 223 ASP A CA 1
ATOM 1700 C C . ASP A 1 223 ? -2.135 20.870 11.936 1.00 71.12 223 ASP A C 1
ATOM 1702 O O . ASP A 1 223 ? -2.831 20.197 12.700 1.00 71.12 223 ASP A O 1
ATOM 1706 N N . GLY A 1 224 ? -0.850 20.565 11.734 1.00 69.69 224 GLY A N 1
ATOM 1707 C CA . GLY A 1 224 ? -0.176 19.453 12.401 1.00 69.69 224 GLY A CA 1
ATOM 1708 C C . GLY A 1 224 ? -0.359 18.099 11.712 1.00 69.69 224 GLY A C 1
ATOM 1709 O O . GLY A 1 224 ? -0.086 17.077 12.329 1.00 69.69 224 GLY A O 1
ATOM 1710 N N . GLY A 1 225 ? -0.742 18.041 10.428 1.00 74.50 225 GLY A N 1
ATOM 1711 C CA . GLY A 1 225 ? -0.860 16.784 9.660 1.00 74.50 225 GLY A CA 1
ATOM 1712 C C . GLY A 1 225 ? 0.428 15.943 9.549 1.00 74.50 225 GLY A C 1
ATOM 1713 O O . GLY A 1 225 ? 0.389 14.802 9.090 1.00 74.50 225 GLY A O 1
ATOM 1714 N N . TRP A 1 226 ? 1.562 16.490 9.998 1.00 82.56 226 TRP A N 1
ATOM 1715 C CA . TRP A 1 226 ? 2.870 15.830 10.100 1.00 82.56 226 TRP A CA 1
ATOM 1716 C C . TRP A 1 226 ? 3.391 15.70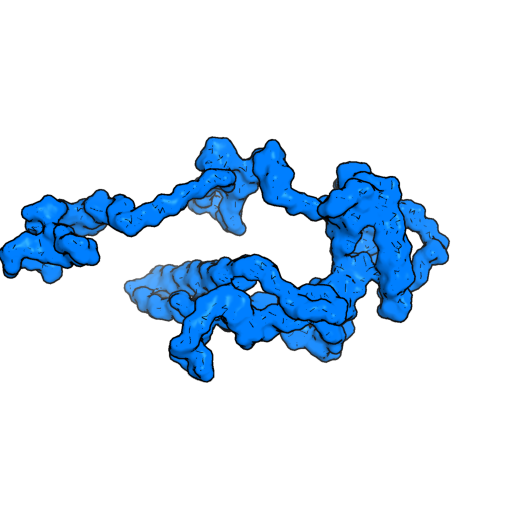3 11.540 1.00 82.56 226 TRP A C 1
ATOM 1718 O O . TRP A 1 226 ? 4.499 15.206 11.752 1.00 82.56 226 TRP A O 1
ATOM 1728 N N . GLU A 1 227 ? 2.616 16.153 12.525 1.00 81.44 227 GLU A N 1
ATOM 1729 C CA . GLU A 1 227 ? 2.967 16.157 13.941 1.00 81.44 227 GLU A CA 1
ATOM 1730 C C . GLU A 1 227 ? 1.972 15.298 14.726 1.00 81.44 227 GLU A C 1
ATOM 1732 O O . GLU A 1 227 ? 0.759 15.386 14.564 1.00 81.44 227 GLU A O 1
ATOM 1737 N N . GLY A 1 228 ? 2.491 14.425 15.584 1.00 77.94 228 GLY A N 1
ATOM 1738 C CA . GLY A 1 228 ? 1.684 13.545 16.421 1.00 77.94 228 GLY A CA 1
ATOM 1739 C C . GLY A 1 228 ? 2.063 13.692 17.886 1.00 77.94 228 GLY A C 1
ATOM 1740 O O . GLY A 1 228 ? 3.225 13.928 18.215 1.00 77.94 228 GLY A O 1
ATOM 1741 N N . GLY A 1 229 ? 1.083 13.517 18.769 1.00 79.44 229 GLY A N 1
ATOM 1742 C CA . GLY A 1 229 ? 1.283 13.447 20.213 1.00 79.44 229 GLY A CA 1
ATOM 1743 C C . GLY A 1 229 ? 0.880 12.080 20.754 1.00 79.44 229 GLY A C 1
ATOM 1744 O O . GLY A 1 229 ? -0.094 11.484 20.298 1.00 79.44 229 GLY A O 1
ATOM 1745 N N . ILE A 1 230 ? 1.616 11.587 21.749 1.00 81.94 230 ILE A N 1
ATOM 1746 C CA . ILE A 1 230 ? 1.193 10.425 22.535 1.00 81.94 230 ILE A CA 1
ATOM 1747 C C . ILE A 1 230 ? 0.391 10.949 23.724 1.00 81.94 230 ILE A C 1
ATOM 1749 O O . ILE A 1 230 ? 0.879 11.787 24.482 1.00 81.94 230 ILE A O 1
ATOM 1753 N N . LEU A 1 231 ? -0.827 10.440 23.907 1.00 86.19 231 LEU A N 1
ATOM 1754 C CA . LEU A 1 231 ? -1.582 10.671 25.134 1.00 86.19 231 LEU A CA 1
ATOM 1755 C C . LEU A 1 231 ? -1.040 9.757 26.233 1.00 86.19 231 LEU A C 1
ATOM 1757 O O . LEU A 1 231 ? -0.917 8.544 26.043 1.00 86.19 231 LEU A O 1
ATOM 1761 N N . ALA A 1 232 ? -0.716 10.336 27.386 1.00 86.81 232 ALA A N 1
ATOM 1762 C CA . ALA A 1 232 ? -0.324 9.556 28.548 1.00 86.81 232 ALA A CA 1
ATOM 1763 C C . ALA A 1 232 ? -1.564 8.888 29.175 1.00 86.81 232 ALA A C 1
ATOM 1765 O O . ALA A 1 232 ? -2.670 9.435 29.103 1.00 86.81 232 ALA A O 1
ATOM 1766 N N . PRO A 1 233 ? -1.413 7.720 29.826 1.00 84.62 233 PRO A N 1
ATOM 1767 C CA . PRO A 1 233 ? -2.491 7.148 30.624 1.00 84.62 233 PRO A CA 1
ATOM 1768 C C . PRO A 1 233 ? -3.055 8.179 31.614 1.00 84.62 233 PRO A C 1
ATOM 1770 O O . PRO A 1 233 ? -2.306 8.798 32.366 1.00 84.62 233 PRO A O 1
ATOM 1773 N N . GLY A 1 234 ? -4.377 8.365 31.593 1.00 82.81 234 GLY A N 1
ATOM 1774 C CA . GLY A 1 234 ? -5.087 9.334 32.436 1.00 82.81 234 GLY A CA 1
ATOM 1775 C C . GLY A 1 234 ? -5.328 10.709 31.801 1.00 82.81 234 GLY A C 1
ATOM 1776 O O . GLY A 1 234 ? -6.121 11.480 32.338 1.00 82.81 234 GLY A O 1
ATOM 1777 N N . THR A 1 235 ? -4.729 11.029 30.647 1.00 88.94 235 THR A N 1
ATOM 1778 C CA . THR A 1 235 ? -5.013 12.297 29.955 1.00 88.94 235 THR A CA 1
ATOM 1779 C C . THR A 1 235 ? -6.497 12.393 29.568 1.00 88.94 235 THR A C 1
ATOM 1781 O O . THR A 1 235 ? -7.013 11.528 28.865 1.00 88.94 235 THR A O 1
ATOM 1784 N N . GLY A 1 236 ? -7.184 13.445 30.031 1.00 89.88 236 GLY A N 1
ATOM 1785 C CA . GLY A 1 236 ? -8.598 13.721 29.723 1.00 89.88 236 GLY A CA 1
ATOM 1786 C C . GLY A 1 236 ? -9.627 12.879 30.494 1.00 89.88 236 GLY A C 1
ATOM 1787 O O . GLY A 1 236 ? -10.825 12.993 30.226 1.00 89.88 236 GLY A O 1
ATOM 1788 N N . GLY A 1 237 ? -9.194 12.040 31.444 1.00 90.06 237 GLY A N 1
ATOM 1789 C CA . GLY A 1 237 ? -10.077 11.136 32.192 1.00 90.06 237 GLY A CA 1
ATOM 1790 C C . GLY A 1 237 ? -11.158 11.864 32.995 1.00 90.06 237 GLY A C 1
ATOM 1791 O O . GLY A 1 237 ? -12.347 11.610 32.798 1.00 90.06 237 GLY A O 1
ATOM 1792 N N . ASP A 1 238 ? -10.758 12.808 33.849 1.00 90.50 238 ASP A N 1
ATOM 1793 C CA . ASP A 1 238 ? -11.676 13.528 34.743 1.00 90.50 238 ASP A CA 1
ATOM 1794 C C . ASP A 1 238 ? -12.717 14.344 33.964 1.00 90.50 238 ASP A C 1
ATOM 1796 O O . ASP A 1 238 ? -13.906 14.326 34.285 1.00 90.50 238 ASP A O 1
ATOM 1800 N N . GLU A 1 239 ? -12.282 15.015 32.894 1.00 94.00 239 GLU A N 1
ATOM 1801 C CA . GLU A 1 239 ? -13.153 15.785 32.003 1.00 94.00 239 GLU A CA 1
ATOM 1802 C C . GLU A 1 239 ? -14.170 14.884 31.292 1.00 94.00 239 GLU A C 1
ATOM 1804 O O . GLU A 1 239 ? -15.353 15.228 31.203 1.00 94.00 239 GLU A O 1
ATOM 1809 N N . THR A 1 240 ? -13.741 13.702 30.840 1.00 93.00 240 THR A N 1
ATOM 1810 C CA . THR A 1 240 ? -14.624 12.718 30.199 1.00 93.00 240 THR A CA 1
ATOM 1811 C C . THR A 1 240 ? -15.674 12.206 31.182 1.00 93.00 240 THR A C 1
ATOM 1813 O O . THR A 1 240 ? -16.864 12.203 30.863 1.00 93.00 240 THR A O 1
ATOM 1816 N N . LEU A 1 241 ? -15.264 11.822 32.396 1.00 92.81 241 LEU A N 1
ATOM 1817 C CA . LEU A 1 241 ? -16.175 11.349 33.443 1.00 92.81 241 LEU A CA 1
ATOM 1818 C C . LEU A 1 241 ? -17.201 12.419 33.824 1.00 92.81 241 LEU A C 1
ATOM 1820 O O . LEU A 1 241 ? -18.395 12.125 33.933 1.00 92.81 241 LEU A O 1
ATOM 1824 N N . LYS A 1 242 ? -16.765 13.674 33.944 1.00 94.44 242 LYS A N 1
ATOM 1825 C CA . LYS A 1 242 ? -17.660 14.803 34.192 1.00 94.44 242 LYS A CA 1
ATOM 1826 C C . LYS A 1 242 ? -18.632 15.028 33.037 1.00 94.44 242 LYS A C 1
ATOM 1828 O O . LYS A 1 242 ? -19.823 15.199 33.272 1.00 94.44 242 LYS A O 1
ATOM 1833 N N . THR A 1 243 ? -18.158 14.999 31.796 1.00 96.00 243 THR A N 1
ATOM 1834 C CA . THR A 1 243 ? -18.991 15.285 30.617 1.00 96.00 243 THR A CA 1
ATOM 1835 C C . THR A 1 243 ? -20.020 14.188 30.356 1.00 96.00 243 THR A C 1
ATOM 1837 O O . THR A 1 243 ? -21.163 14.482 30.018 1.00 96.00 243 THR A O 1
ATOM 1840 N N . TRP A 1 244 ? -19.634 12.919 30.497 1.00 94.88 244 TRP A N 1
ATOM 1841 C CA . TRP A 1 244 ? -20.494 11.790 30.132 1.00 94.88 244 TRP A CA 1
ATOM 1842 C C . TRP A 1 244 ? -21.391 11.327 31.275 1.00 94.88 244 TRP A C 1
ATOM 1844 O O . TRP A 1 244 ? -22.520 10.906 31.030 1.00 94.88 244 TRP A O 1
ATOM 1854 N N . LEU A 1 245 ? -20.890 11.381 32.512 1.00 93.44 245 LEU A N 1
ATOM 1855 C CA . LEU A 1 245 ? -21.568 10.826 33.689 1.00 93.44 245 LEU A CA 1
ATOM 1856 C C . LEU A 1 245 ? -21.904 11.887 34.743 1.00 93.44 245 LEU A C 1
ATOM 1858 O O . LEU A 1 245 ? -22.605 11.588 35.707 1.00 93.44 245 LEU A O 1
ATOM 1862 N N . GLY A 1 246 ? -21.401 13.116 34.593 1.00 94.12 246 GLY A N 1
ATOM 1863 C CA . GLY A 1 246 ? -21.517 14.158 35.612 1.00 94.12 246 GLY A CA 1
ATOM 1864 C C . GLY A 1 246 ? -20.589 13.959 36.810 1.00 94.12 246 GLY A C 1
ATOM 1865 O O . GLY A 1 246 ? -20.737 14.694 37.781 1.00 94.12 246 GLY A O 1
ATOM 1866 N N . TRP A 1 247 ? -19.676 12.981 36.777 1.00 93.88 247 TRP A N 1
ATOM 1867 C CA . TRP A 1 247 ? -18.876 12.575 37.936 1.00 93.88 247 TRP A CA 1
ATOM 1868 C C . TRP A 1 247 ? -17.693 13.499 38.214 1.00 93.88 247 TRP A C 1
ATOM 1870 O O . TRP A 1 247 ? -16.983 13.909 37.299 1.00 93.88 247 TRP A O 1
ATOM 1880 N N . GLU A 1 248 ? -17.440 13.762 39.495 1.00 93.06 248 GLU A N 1
ATOM 1881 C CA . GLU A 1 248 ? -16.331 14.597 39.961 1.00 93.06 248 GLU A CA 1
ATOM 1882 C C . GLU A 1 248 ? -15.463 13.852 40.985 1.00 93.06 248 GLU A C 1
ATOM 1884 O O . GLU A 1 248 ? -15.976 13.173 41.883 1.00 93.06 248 GLU A O 1
ATOM 1889 N N . GLN A 1 249 ? -14.137 13.988 40.865 1.00 90.94 249 GLN A N 1
ATOM 1890 C CA . GLN A 1 249 ? -13.202 13.403 41.826 1.00 90.94 249 GLN A CA 1
ATOM 1891 C C . GLN A 1 249 ? -13.412 14.017 43.221 1.00 90.94 249 GLN A C 1
ATOM 1893 O O . GLN A 1 249 ? -13.628 15.219 43.359 1.00 90.94 249 GLN A O 1
ATOM 1898 N N . GLY A 1 250 ? -13.372 13.185 44.261 1.00 89.19 250 GLY A N 1
ATOM 1899 C CA . GLY A 1 250 ? -13.673 13.547 45.648 1.00 89.19 250 GLY A CA 1
ATOM 1900 C C . GLY A 1 250 ? -15.170 13.567 45.982 1.00 89.19 250 GLY A C 1
ATOM 1901 O O . GLY A 1 250 ? -15.521 13.527 47.158 1.00 89.19 250 GLY A O 1
ATOM 1902 N N . ARG A 1 251 ? -16.060 13.581 44.978 1.00 89.81 251 ARG A N 1
ATOM 1903 C CA . ARG A 1 251 ? -17.518 13.493 45.170 1.00 89.81 251 ARG A CA 1
ATOM 1904 C C . ARG A 1 251 ? -18.069 12.129 44.768 1.00 89.81 251 ARG A C 1
ATOM 1906 O O . ARG A 1 251 ? -18.776 11.495 45.545 1.00 89.81 251 ARG A O 1
ATOM 1913 N N . ASP A 1 252 ? -17.734 11.680 43.561 1.00 91.44 252 ASP A N 1
ATOM 1914 C CA . ASP A 1 252 ? -18.271 10.454 42.963 1.00 91.44 252 ASP A CA 1
ATOM 1915 C C . ASP A 1 252 ? -17.229 9.328 42.906 1.00 91.44 252 ASP A C 1
ATOM 1917 O O . ASP A 1 252 ? -17.594 8.153 43.002 1.00 91.44 252 ASP A O 1
ATOM 1921 N N . TYR A 1 253 ? -15.940 9.678 42.807 1.00 92.00 253 TYR A N 1
ATOM 1922 C CA . TYR A 1 253 ? -14.815 8.737 42.816 1.00 92.00 253 TYR A CA 1
ATOM 1923 C C . TYR A 1 253 ? -13.542 9.332 43.443 1.00 92.00 253 TYR A C 1
ATOM 1925 O O . TYR A 1 253 ? -13.355 10.543 43.472 1.00 92.00 253 TYR A O 1
ATOM 1933 N N . GLU A 1 254 ? -12.631 8.478 43.892 1.00 90.88 254 GLU A N 1
ATOM 1934 C CA . GLU A 1 254 ? -11.228 8.784 44.174 1.00 90.88 254 GLU A CA 1
ATOM 1935 C C . GLU A 1 254 ? -10.324 7.927 43.283 1.00 90.88 254 GLU A C 1
ATOM 1937 O O . GLU A 1 254 ? -10.730 6.866 42.807 1.00 90.88 254 GLU A O 1
ATOM 1942 N N . VAL A 1 255 ? -9.083 8.367 43.069 1.00 88.19 255 VAL A N 1
ATOM 1943 C CA . VAL A 1 255 ? -8.075 7.610 42.316 1.00 88.19 255 VAL A CA 1
ATOM 1944 C C . VAL A 1 255 ? -7.098 6.993 43.308 1.00 88.19 255 VAL A C 1
ATOM 1946 O O . VAL A 1 255 ? -6.375 7.696 44.017 1.00 88.19 255 VAL A O 1
ATOM 1949 N N . ARG A 1 256 ? -7.060 5.663 43.370 1.00 87.62 256 ARG A N 1
ATOM 1950 C CA . ARG A 1 256 ? -6.053 4.940 44.152 1.00 87.62 256 ARG A CA 1
ATOM 1951 C C . ARG A 1 256 ? -4.663 5.097 43.538 1.00 87.62 256 ARG A C 1
ATOM 1953 O O . ARG A 1 256 ? -4.504 5.378 42.356 1.00 87.62 256 ARG A O 1
ATOM 1960 N N . LYS A 1 257 ? -3.629 4.811 44.337 1.00 85.31 257 LYS A N 1
ATOM 1961 C CA . LYS A 1 257 ? -2.218 4.849 43.902 1.00 85.31 257 LYS A CA 1
ATOM 1962 C C . LYS A 1 257 ? -1.892 3.924 42.719 1.00 85.31 257 LYS A C 1
ATOM 1964 O O . LYS A 1 257 ? -0.905 4.162 42.038 1.00 85.31 257 LYS A O 1
ATOM 1969 N N . ASP A 1 258 ? -2.688 2.881 42.492 1.00 85.94 258 ASP A N 1
ATOM 1970 C CA . ASP A 1 258 ? -2.576 1.962 41.350 1.00 85.94 258 ASP A CA 1
ATOM 1971 C C . ASP A 1 258 ? -3.389 2.415 40.121 1.00 85.94 258 ASP A C 1
ATOM 1973 O O . ASP A 1 258 ? -3.477 1.685 39.138 1.00 85.94 258 ASP A O 1
ATOM 1977 N N . GLY A 1 259 ? -3.980 3.614 40.168 1.00 82.56 259 GLY A N 1
ATOM 1978 C CA . GLY A 1 259 ? -4.784 4.194 39.095 1.00 82.56 259 GLY A CA 1
ATOM 1979 C C . GLY A 1 259 ? -6.244 3.737 39.077 1.00 82.56 259 GLY A C 1
ATOM 1980 O O . GLY A 1 259 ? -6.996 4.168 38.207 1.00 82.56 259 GLY A O 1
ATOM 1981 N N . ALA A 1 260 ? -6.676 2.886 40.015 1.00 85.12 260 ALA A N 1
ATOM 1982 C CA . ALA A 1 260 ? -8.063 2.436 40.066 1.00 85.12 260 ALA A CA 1
ATOM 1983 C C . ALA A 1 260 ? -9.003 3.541 40.575 1.00 85.12 260 ALA A C 1
ATOM 1985 O O . ALA A 1 260 ? -8.756 4.144 41.622 1.00 85.12 260 ALA A O 1
ATOM 1986 N N . LEU A 1 261 ? -10.121 3.743 39.871 1.00 87.75 261 LEU A N 1
ATOM 1987 C CA . LEU A 1 261 ? -11.228 4.574 40.341 1.00 87.75 261 LEU A CA 1
ATOM 1988 C C . LEU A 1 261 ? -12.008 3.813 41.418 1.00 87.75 261 LEU A C 1
ATOM 1990 O O . LEU A 1 261 ? -12.477 2.698 41.185 1.00 87.75 261 LEU A O 1
ATOM 1994 N N . VAL A 1 262 ? -12.151 4.407 42.597 1.00 88.81 262 VAL A N 1
ATOM 1995 C CA . VAL A 1 262 ? -12.903 3.840 43.725 1.00 88.81 262 VAL A CA 1
ATOM 1996 C C . VAL A 1 262 ? -13.945 4.823 44.222 1.00 88.81 262 VAL A C 1
ATOM 1998 O O . VAL A 1 262 ? -13.819 6.018 44.007 1.00 88.81 262 VAL A O 1
ATOM 2001 N N . ARG A 1 263 ? -14.990 4.343 44.897 1.00 82.06 263 ARG A N 1
ATOM 2002 C CA . ARG A 1 263 ? -15.984 5.236 45.505 1.00 82.06 263 ARG A CA 1
ATOM 2003 C C . ARG A 1 263 ? -15.378 5.947 46.724 1.00 82.06 263 ARG A C 1
ATOM 2005 O O . ARG A 1 263 ? -14.741 5.251 47.519 1.00 82.06 263 ARG A O 1
ATOM 2012 N N . PRO A 1 264 ? -15.661 7.241 46.943 1.00 75.62 264 PRO A N 1
ATOM 2013 C CA . PRO A 1 264 ? -15.441 7.871 48.231 1.00 75.62 264 PRO A CA 1
ATOM 2014 C C . PRO A 1 264 ? -16.453 7.230 49.192 1.00 75.62 264 PRO A C 1
ATOM 2016 O O . PRO A 1 264 ? -17.667 7.277 48.983 1.00 75.62 264 PRO A O 1
ATOM 2019 N N . ASP A 1 265 ? -15.945 6.509 50.182 1.00 69.88 265 ASP A N 1
ATOM 2020 C CA . ASP A 1 265 ? -16.664 6.137 51.400 1.00 69.88 265 ASP A CA 1
ATOM 2021 C C . ASP A 1 265 ? -17.990 5.370 51.214 1.00 69.88 265 ASP A C 1
ATOM 2023 O O . ASP A 1 265 ? -19.039 5.785 51.697 1.00 69.88 265 ASP A O 1
ATOM 2027 N N . GLY A 1 266 ? -17.979 4.215 50.539 1.00 56.84 266 GLY A N 1
ATOM 2028 C CA . GLY A 1 266 ? -19.009 3.159 50.656 1.00 56.84 266 GLY A CA 1
ATOM 2029 C C . GLY A 1 266 ? -20.484 3.494 50.331 1.00 56.84 266 GLY A C 1
ATOM 2030 O O . GLY A 1 266 ? -21.310 2.582 50.351 1.00 56.84 266 GLY A O 1
ATOM 2031 N N . LYS A 1 267 ? -20.847 4.747 50.019 1.00 53.81 267 LYS A N 1
ATOM 2032 C CA . LYS A 1 267 ? -22.240 5.234 49.906 1.00 53.81 267 LYS A CA 1
ATOM 2033 C C . LYS A 1 267 ? -22.592 5.915 48.572 1.00 53.81 267 LYS A C 1
ATOM 2035 O O . LYS A 1 267 ? -23.692 6.444 48.447 1.00 53.81 267 LYS A O 1
ATOM 2040 N N . SER A 1 268 ? -21.720 5.882 47.566 1.00 51.69 268 SER A N 1
ATOM 2041 C CA . SER A 1 268 ? -22.033 6.363 46.205 1.00 51.69 268 SER A CA 1
ATOM 2042 C C . SER A 1 268 ? -22.612 5.246 45.316 1.00 51.69 268 SER A C 1
ATOM 2044 O O . SER A 1 268 ? -22.344 4.072 45.564 1.00 51.69 268 SER A O 1
ATOM 2046 N N . ARG A 1 269 ? -23.414 5.576 44.292 1.00 52.44 269 ARG A N 1
ATOM 2047 C CA . ARG A 1 269 ? -23.959 4.628 43.297 1.00 52.44 269 ARG A CA 1
ATOM 2048 C C . ARG A 1 269 ? -23.029 4.550 42.071 1.00 52.44 269 ARG A C 1
ATOM 2050 O O . ARG A 1 269 ? -23.201 5.313 41.131 1.00 52.44 269 ARG A O 1
ATOM 2057 N N . LEU A 1 270 ? -22.075 3.615 42.091 1.00 52.00 270 LEU A N 1
ATOM 2058 C CA . LEU A 1 270 ? -21.661 2.900 40.860 1.00 52.00 270 LEU A CA 1
ATOM 2059 C C . LEU A 1 270 ? -22.766 1.929 40.439 1.00 52.00 270 LEU A C 1
ATOM 2061 O O . LEU A 1 270 ? -23.258 1.241 41.366 1.00 52.00 270 LEU A O 1
#

InterPro domains:
  IPR003673 CoA-transferase family III [PF02515] (1-215)
  IPR023606 CoA-transferase family III domain 1 superfamily [G3DSA:3.40.50.10540] (1-102)
  IPR023606 CoA-transferase family III domain 1 superfamily [SSF89796] (1-260)
  IPR044855 CoA-transferase family III domain 3 superfamily [G3DSA:3.30.1540.10] (104-193)
  IPR050509 Coenzyme A-transferase family III [PTHR48228] (1-260)

Mean predicted aligned error: 5.64 Å

Nearest PDB structures (foldseek):
  2g04-assembly2_C  TM=9.386E-01  e=6.544E-22  Mycobacterium tuberculosis H37Rv
  2gci-assembly2_C  TM=9.111E-01  e=5.802E-22  Mycobacterium tuberculosis
  8rp4-assembly1_B  TM=9.082E-01  e=4.293E-22  Mycobacterium tuberculosis
  8rp3-assembly1_B  TM=9.078E-01  e=2.055E-21  Mycobacterium tuberculosis
  2yim-assembly2_D  TM=8.697E-01  e=1.432E-21  Mycobacterium tuberculosis H37Rv

Solve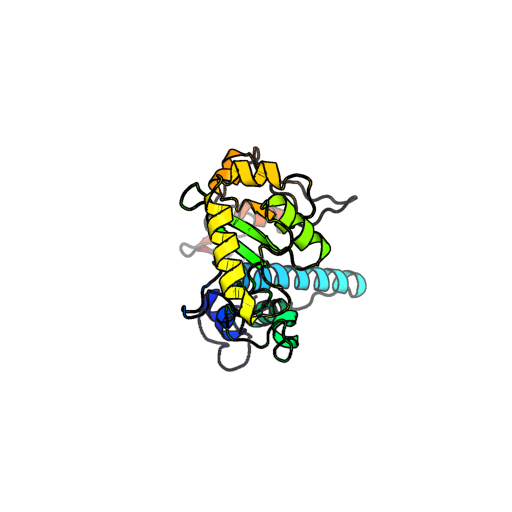nt-accessible surface area (backbone atoms only — not comparable to full-atom values): 15435 Å² total; per-residue (Å²): 112,42,52,47,48,92,56,75,96,52,39,89,58,87,79,53,36,68,55,21,23,45,75,34,50,51,34,68,53,30,38,55,53,97,54,70,65,43,75,70,72,51,49,52,16,54,38,57,8,22,50,51,42,40,50,51,42,49,53,54,42,52,57,51,20,75,77,69,77,45,84,77,88,66,87,37,24,9,20,60,33,28,33,56,74,41,44,66,57,64,76,25,45,92,35,87,60,33,52,52,63,47,20,56,16,49,82,43,51,36,26,63,46,24,32,74,36,53,22,50,44,81,97,38,36,34,37,34,56,23,76,53,72,70,21,32,52,40,34,40,54,64,72,65,60,57,94,80,75,64,78,62,80,88,44,69,88,39,35,67,61,50,34,51,53,50,41,57,53,41,38,74,39,39,55,68,59,49,41,70,60,34,62,98,52,68,22,45,50,49,67,60,81,51,74,69,55,41,59,74,70,51,58,65,54,66,62,95,64,88,39,93,90,69,57,68,81,65,39,44,40,91,73,42,57,85,60,87,82,85,82,57,93,70,69,65,46,65,61,48,39,30,73,77,70,67,40,42,80,79,71,52,26,39,76,44,97,88,69,47,79,40,62,50,80,92,75,61,90,127

pLDDT: mean 93.69, std 8.38, range [51.69, 98.88]

Sequence (270 aa):
MTGFRRDGKYKDMAGHDINYIAVSGVLSMLGRAGERPHAPGNIIGDFAGGGAVCFQGILLALLSRANTGRGQVVEANMVDGSAYLAAMPRLNLETPLWSGPRGTNMLDGGSPFYDTYETKDAGKYFSVGALEPQFYAALIKGLGFQKGELPSRDNRDNWPALREAFTKRFKEKTRAEWEAVFDGTDACAAPVLEQSELRQAGFEQRPIVHLSDTPARPIAAEDGGWEGGILAPGTGGDETLKTWLGWEQGRDYEVRKDGALVRPDGKSRL

Radius of gyration: 25.89 Å; Cα contacts (8 Å, |Δi|>4): 379; chains: 1; bounding box: 54×47×84 Å

Foldseek 3Di:
DEADDCDDDCNPPDDAQLVLCVLLVNQQQADAPPDHRDDPPSCQQCPQQNVVLQVVQVVVQVVVCVPVVDGDDRDGHSSVSSNVVCPVLVVCCVDQQRVDGHNCHPARVNALQQHWEAALPPPWIKGGNQPDPVLCVLQCVLLPHDPPNADDSVDSVRRVVSNVSVNVSRSVHDLVVSCVSCPPHSNRMHTDDDPVRCLVVQPWDAPPDADPPDGDDTCGSVNQPVPDDDDDPPVCVQVCCCVPPVDHDPQAWHQDPVRDTDGDPPPHDD

Secondary structure (DSSP, 8-state):
-BSS-SSSTTTT----HHHHHHHTSGGGG-S-TTSPP---TTIIIIIIIIIHHHHHHHHHHHHHHHHHS-------BHHHHHHHHTHHHHHTTTSTTT-SSTTSSTTTT-STTSEEEE-SSTT-EEEE---SHHHHHHHHHHHTPPTTSS--TTSGGGHHHHHHHHHHHHTTS-HHHHHHHHTTSSS-EEE---HHHHHHTT--B--SS--SSSPPPPB-GGGTTT---PPPTTTTHHHHHHHHH---BTTTBEE-TTS-EE-STT-S--